Protein 3S6S (pdb70)

Radius of gyration: 22.8 Å; Cα contacts (8 Å, |Δi|>4): 760; chains: 2; bounding box: 51×59×52 Å

CATH classification: 3.40.33.10

Foldseek 3Di:
DAAAEDEDDLPPDDDLLQRLVLCLLQVQQLCVLCVRDPPNGRHAAAARAHEYSVQQVQQVVCVVPPPSQVVVVKDKDKWKDQDDDDPSVVSNVRSVVVVPPVVRVCQSHQRLWAYKYKDWDPPVMIMMMMITRDDDDPPDDRHHFHQDPAQVSRDNADDWGQDSSHTHDPPRD/DAAAEDDDPLPPPDPLLFRVVLCLLQVQLLCVCCPNDPPSGRHAAAARAHEYSVQQNQQVVCVVPPCSLVVVQWDKAKWKDDDDDDPSVGSVVSSVVSVVVVVRVCQSRQRLWAYKYKDWDVPVMIMMMMITHHDDDVPDDRHHDHQDDAQVRHDQDDPWGADSRHTHDPCSVVD

Structure (mmCIF, N/CA/C/O backbone):
data_3S6S
#
_entry.id   3S6S
#
_cell.length_a   59.352
_cell.length_b   79.153
_cell.length_c   94.918
_cell.angle_alpha   90.00
_cell.angle_beta   90.00
_cell.angle_gamma   90.00
#
_symmetry.space_group_name_H-M   'P 21 21 21'
#
loop_
_entity.id
_entity.type
_entity.pdbx_description
1 polymer Ac-ASP-7
2 water water
#
loop_
_atom_site.group_PDB
_atom_site.id
_atom_site.type_symbol
_atom_site.label_atom_id
_atom_site.label_alt_id
_atom_site.label_comp_id
_atom_site.label_asym_id
_atom_site.label_entity_id
_atom_site.label_seq_id
_atom_site.pdbx_PDB_ins_code
_atom_site.Cartn_x
_atom_site.Cartn_y
_atom_site.Cartn_z
_atom_site.occupancy
_atom_site.B_iso_or_equiv
_atom_site.auth_seq_id
_atom_site.auth_comp_id
_atom_site.auth_asym_id
_atom_site.auth_atom_id
_atom_site.pdbx_PDB_model_num
ATOM 1 N N . ASP A 1 2 ? -17.478 3.508 11.407 1.00 44.97 2 ASP A N 1
ATOM 2 C CA . ASP A 1 2 ? -18.182 3.604 10.131 1.00 39.97 2 ASP A CA 1
ATOM 3 C C . ASP A 1 2 ? -19.647 3.270 10.328 1.00 36.48 2 ASP A C 1
ATOM 4 O O . ASP A 1 2 ? -19.967 2.161 10.735 1.00 40.39 2 ASP A O 1
ATOM 9 N N . ILE A 1 3 ? -20.540 4.221 10.067 1.00 34.34 3 ILE A N 1
ATOM 10 C CA . ILE A 1 3 ? -21.965 3.891 10.019 1.00 33.91 3 ILE A CA 1
ATOM 11 C C . ILE A 1 3 ? -22.609 4.475 8.779 1.00 31.62 3 ILE A C 1
ATOM 12 O O . ILE A 1 3 ? -22.118 5.451 8.210 1.00 32.04 3 ILE A O 1
ATOM 17 N N . VAL A 1 4 ? -23.724 3.885 8.372 1.00 29.25 4 VAL A N 1
ATOM 18 C CA . VAL A 1 4 ? -24.462 4.396 7.236 1.00 32.60 4 VAL A CA 1
ATOM 19 C C . VAL A 1 4 ? -24.908 5.850 7.436 1.00 31.98 4 VAL A C 1
ATOM 20 O O . VAL A 1 4 ? -25.367 6.239 8.510 1.00 33.71 4 VAL A O 1
ATOM 22 N N . ILE A 1 5 ? -24.754 6.640 6.383 1.00 32.77 5 ILE A N 1
ATOM 23 C CA . ILE A 1 5 ? -25.216 8.018 6.346 1.00 29.88 5 ILE A CA 1
ATOM 24 C C . ILE A 1 5 ? -26.289 8.147 5.268 1.00 37.58 5 ILE A C 1
ATOM 25 O O . ILE A 1 5 ? -26.029 8.008 4.054 1.00 33.32 5 ILE A O 1
ATOM 27 N N . ASP A 1 6 ? -27.488 8.453 5.732 1.00 36.77 6 ASP A N 1
ATOM 28 C CA . ASP A 1 6 ? -28.684 8.382 4.934 1.00 35.54 6 ASP A CA 1
ATOM 29 C C . ASP A 1 6 ? -29.186 9.772 4.597 1.00 39.09 6 ASP A C 1
ATOM 30 O O . ASP A 1 6 ? -29.229 10.641 5.461 1.00 40.49 6 ASP A O 1
ATOM 35 N N . ASN A 1 7 ? -29.578 9.983 3.345 1.00 41.03 7 ASN A N 1
ATOM 36 C CA . ASN A 1 7 ? -30.182 11.245 2.937 1.00 34.09 7 ASN A CA 1
ATOM 37 C C . ASN A 1 7 ? -31.432 10.971 2.118 1.00 38.73 7 ASN A C 1
ATOM 38 O O . ASN A 1 7 ? -31.497 9.966 1.394 1.00 32.37 7 ASN A O 1
ATOM 43 N N . GLN A 1 8 ? -32.441 11.826 2.289 1.00 41.46 8 GLN A N 1
ATOM 44 C CA . GLN A 1 8 ? -33.637 11.807 1.452 1.00 40.67 8 GLN A CA 1
ATOM 45 C C . GLN A 1 8 ? -34.747 10.825 1.823 1.00 43.30 8 GLN A C 1
ATOM 46 O O . GLN A 1 8 ? -34.967 10.491 2.999 1.00 42.73 8 GLN A O 1
ATOM 52 N N . GLY A 1 9 ? -35.440 10.377 0.769 1.00 44.18 9 GLY A N 1
ATOM 53 C CA . GLY A 1 9 ? -36.614 9.516 0.869 1.00 53.48 9 GLY A CA 1
ATOM 54 C C . GLY A 1 9 ? -37.539 9.576 -0.351 1.00 55.13 9 GLY A C 1
ATOM 55 O O . GLY A 1 9 ? -37.473 10.534 -1.132 1.00 58.22 9 GLY A O 1
ATOM 56 N N . SER A 1 10 ? -38.388 8.561 -0.549 1.00 58.65 10 SER A N 1
ATOM 57 C CA . SER A 1 10 ? -38.456 7.357 0.291 1.00 59.87 10 SER A CA 1
ATOM 58 C C . SER A 1 10 ? -39.461 6.336 -0.255 1.00 58.86 10 SER A C 1
ATOM 59 O O . SER A 1 10 ? -40.560 6.179 0.288 1.00 65.30 10 SER A O 1
ATOM 62 N N . GLY A 1 11 ? -39.067 5.623 -1.306 1.00 50.68 11 GLY A N 1
ATOM 63 C CA . GLY A 1 11 ? -37.721 5.731 -1.836 1.00 38.61 11 GLY A CA 1
ATOM 64 C C . GLY A 1 11 ? -36.932 4.574 -1.267 1.00 35.57 11 GLY A C 1
ATOM 65 O O . GLY A 1 11 ? -36.709 3.575 -1.936 1.00 36.82 11 GLY A O 1
ATOM 66 N N . CYS A 1 12 ? -36.521 4.700 -0.016 1.00 34.99 12 CYS A N 1
ATOM 67 C CA . CYS A 1 12 ? -35.934 3.578 0.685 1.00 34.68 12 CYS A CA 1
ATOM 68 C C . CYS A 1 12 ? -37.011 2.546 1.003 1.00 36.67 12 CYS A C 1
ATOM 69 O O . CYS A 1 12 ? -37.609 2.576 2.072 1.00 40.05 12 CYS A O 1
ATOM 72 N N . MET A 1 13 ? -37.273 1.633 0.078 1.00 36.27 13 MET A N 1
ATOM 73 C CA . MET A 1 13 ? -38.181 0.551 0.403 1.00 36.56 13 MET A CA 1
ATOM 74 C C . MET A 1 13 ? -37.484 -0.780 0.658 1.00 36.74 13 MET A C 1
ATOM 75 O O . MET A 1 13 ? -38.044 -1.670 1.307 1.00 36.54 13 MET A O 1
ATOM 80 N N . VAL A 1 14 ? -36.244 -0.904 0.199 1.00 37.70 14 VAL A N 1
ATOM 81 C CA . VAL A 1 14 ? -35.449 -2.088 0.525 1.00 38.04 14 VAL A CA 1
ATOM 82 C C . VAL A 1 14 ? -35.219 -2.160 2.035 1.00 37.36 14 VAL A C 1
ATOM 83 O O . VAL A 1 14 ? -34.923 -1.140 2.651 1.00 34.82 14 VAL A O 1
ATOM 87 N N . ASP A 1 15 ? -35.345 -3.359 2.616 1.00 40.30 15 ASP A N 1
ATOM 88 C CA . ASP A 1 15 ? -35.194 -3.556 4.070 1.00 37.17 15 ASP A CA 1
ATOM 89 C C . ASP A 1 15 ? -33.804 -3.248 4.594 1.00 41.80 15 ASP A C 1
ATOM 90 O O . ASP A 1 15 ? -32.785 -3.555 3.960 1.00 39.65 15 ASP A O 1
ATOM 95 N N . ARG A 1 16 ? -33.792 -2.678 5.794 1.00 41.38 16 ARG A N 1
ATOM 96 C CA . ARG A 1 16 ? -32.583 -2.257 6.481 1.00 38.35 16 ARG A CA 1
ATOM 97 C C . ARG A 1 16 ? -31.358 -3.177 6.325 1.00 35.69 16 ARG A C 1
ATOM 98 O O . ARG A 1 16 ? -30.316 -2.738 5.861 1.00 35.20 16 ARG A O 1
ATOM 106 N N . PRO A 1 17 ? -31.464 -4.451 6.727 1.00 39.07 17 PRO A N 1
ATOM 107 C CA . PRO A 1 17 ? -30.234 -5.251 6.644 1.00 36.73 17 PRO A CA 1
ATOM 108 C C . PRO A 1 17 ? -29.692 -5.406 5.212 1.00 35.29 17 PRO A C 1
ATOM 109 O O . PRO A 1 17 ?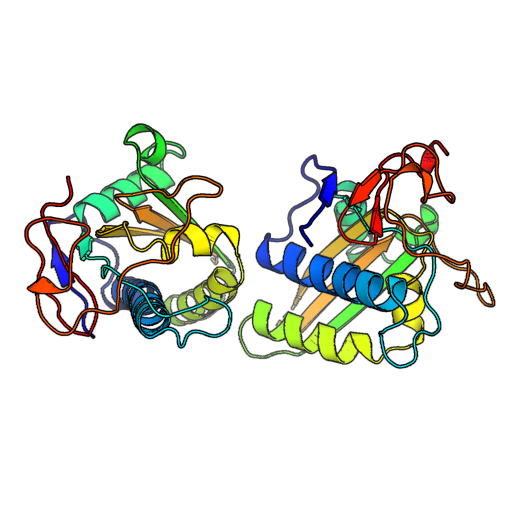 -28.477 -5.514 5.040 1.00 36.33 17 PRO A O 1
ATOM 113 N N . PHE A 1 18 ? -30.564 -5.413 4.209 1.00 32.62 18 PHE A N 1
ATOM 114 C CA . PHE A 1 18 ? -30.101 -5.450 2.816 1.00 38.46 18 PHE A CA 1
ATOM 115 C C . PHE A 1 18 ? -29.378 -4.160 2.437 1.00 32.25 18 PHE A C 1
ATOM 116 O O . PHE A 1 18 ? -28.273 -4.198 1.904 1.00 27.92 18 PHE A O 1
ATOM 124 N N . ARG A 1 19 ? -30.019 -3.033 2.742 1.00 29.96 19 ARG A N 1
ATOM 125 C CA . ARG A 1 19 ? -29.436 -1.716 2.574 1.00 27.75 19 ARG A CA 1
ATOM 126 C C . ARG A 1 19 ? -28.109 -1.593 3.303 1.00 30.77 19 ARG A C 1
ATOM 127 O O . ARG A 1 19 ? -27.146 -1.010 2.789 1.00 31.16 19 ARG A O 1
ATOM 135 N N . GLU A 1 20 ? -28.050 -2.151 4.501 1.00 30.89 20 GLU A N 1
ATOM 136 C CA . GLU A 1 20 ? -26.871 -2.003 5.330 1.00 29.37 20 GLU A CA 1
ATOM 137 C C . GLU A 1 20 ? -25.731 -2.865 4.839 1.00 26.02 20 GLU A C 1
ATOM 138 O O . GLU A 1 20 ? -24.575 -2.439 4.829 1.00 27.05 20 GLU A O 1
ATOM 144 N N . ALA A 1 21 ? -26.067 -4.071 4.411 1.00 27.65 21 ALA A N 1
ATOM 145 C CA . ALA A 1 21 ? -25.074 -4.992 3.883 1.00 31.75 21 ALA A CA 1
ATOM 146 C C . ALA A 1 21 ? -24.391 -4.381 2.651 1.00 25.71 21 ALA A C 1
ATOM 147 O O . ALA A 1 21 ? -23.168 -4.448 2.502 1.00 26.11 21 ALA A O 1
ATOM 149 N N . ILE A 1 22 ? -25.187 -3.768 1.790 1.00 22.78 22 ILE A N 1
ATOM 150 C CA . ILE A 1 22 ? -24.670 -3.164 0.556 1.00 29.35 22 ILE A CA 1
ATOM 151 C C . ILE A 1 22 ? -23.869 -1.884 0.829 1.00 26.32 22 ILE A C 1
ATOM 152 O O . ILE A 1 22 ? -22.786 -1.653 0.262 1.00 23.33 22 ILE A O 1
ATOM 157 N N . ASP A 1 23 ? -24.405 -1.073 1.735 1.00 29.47 23 ASP A N 1
ATOM 158 C CA . ASP A 1 23 ? -23.749 0.149 2.156 1.00 26.01 23 ASP A CA 1
ATOM 159 C C . ASP A 1 23 ? -22.434 -0.139 2.867 1.00 23.86 23 ASP A C 1
ATOM 160 O O . ASP A 1 23 ? -21.441 0.558 2.651 1.00 23.51 23 ASP A O 1
ATOM 165 N N . THR A 1 24 ? -22.418 -1.177 3.696 1.00 23.39 24 THR A N 1
ATOM 166 C CA . THR A 1 24 ? -21.195 -1.527 4.415 1.00 26.04 24 THR A CA 1
ATOM 167 C C . THR A 1 24 ? -20.139 -2.094 3.469 1.00 26.39 24 THR A C 1
ATOM 168 O O . THR A 1 24 ? -18.952 -1.767 3.572 1.00 25.11 24 THR A O 1
ATOM 172 N N . PHE A 1 25 ? -20.581 -2.919 2.526 1.00 24.61 25 PHE A N 1
ATOM 173 C CA . PHE A 1 25 ? -19.690 -3.422 1.498 1.00 23.75 25 PHE A CA 1
ATOM 174 C C . PHE A 1 25 ? -19.046 -2.274 0.728 1.00 27.11 25 PHE A C 1
ATOM 175 O O . PHE A 1 25 ? -17.838 -2.250 0.519 1.00 29.32 25 PHE A O 1
ATOM 183 N N . HIS A 1 26 ? -19.857 -1.320 0.291 1.00 29.34 26 HIS A N 1
ATOM 184 C CA . HIS A 1 26 ? -19.319 -0.162 -0.421 1.00 25.27 26 HIS A CA 1
ATOM 185 C C . HIS A 1 26 ? -18.374 0.665 0.430 1.00 25.05 26 HIS A C 1
ATOM 186 O O . HIS A 1 26 ? -17.219 0.870 0.060 1.00 24.17 26 HIS A O 1
ATOM 193 N N . ASN A 1 27 ? -18.858 1.160 1.568 1.00 23.63 27 ASN A N 1
ATOM 194 C CA . ASN A 1 27 ? -18.055 2.132 2.310 1.00 24.71 27 ASN A CA 1
ATOM 195 C C . ASN A 1 27 ? -16.908 1.514 3.089 1.00 26.43 27 ASN A C 1
ATOM 196 O O . ASN A 1 27 ? -15.844 2.137 3.256 1.00 25.44 27 ASN A O 1
ATOM 201 N N . GLY A 1 28 ? -17.110 0.274 3.527 1.00 26.20 28 GLY A N 1
ATOM 202 C CA . GLY A 1 28 ? -16.022 -0.508 4.087 1.00 26.02 28 GLY A CA 1
ATOM 203 C C . GLY A 1 28 ? -14.843 -0.618 3.133 1.00 31.21 28 GLY A C 1
ATOM 204 O O . GLY A 1 28 ? -13.691 -0.416 3.524 1.00 35.18 28 GLY A O 1
ATOM 205 N N . LEU A 1 29 ? -15.120 -0.928 1.867 1.00 29.14 29 LEU A N 1
ATOM 206 C CA . LEU A 1 29 ? -14.039 -1.083 0.914 1.00 28.55 29 LEU A CA 1
ATOM 207 C C . LEU A 1 29 ? -13.388 0.271 0.725 1.00 31.74 29 LEU A C 1
ATOM 208 O O . LEU A 1 29 ? -12.171 0.407 0.767 1.00 33.87 29 LEU A O 1
ATOM 213 N N . ARG A 1 30 ? -14.222 1.281 0.531 1.00 28.58 30 ARG A N 1
ATOM 214 C CA . ARG A 1 30 ? -13.725 2.615 0.261 1.00 31.30 30 ARG A CA 1
ATOM 215 C C . ARG A 1 30 ? -12.822 3.121 1.350 1.00 31.79 30 ARG A C 1
ATOM 216 O O . ARG A 1 30 ? -11.816 3.773 1.070 1.00 30.18 30 ARG A O 1
ATOM 224 N N . GLN A 1 31 ? -13.216 2.856 2.592 1.00 30.94 31 GLN A N 1
ATOM 225 C CA . GLN A 1 31 ? -12.431 3.261 3.744 1.00 35.10 31 GLN A CA 1
ATOM 226 C C . GLN A 1 31 ? -11.046 2.602 3.707 1.00 36.24 31 GLN A C 1
ATOM 227 O O . GLN A 1 31 ? -10.035 3.261 3.919 1.00 38.39 31 GLN A O 1
ATOM 233 N N . ARG A 1 32 ? -11.007 1.306 3.409 1.00 36.48 32 ARG A N 1
ATOM 234 C CA . ARG A 1 32 ? -9.738 0.587 3.325 1.00 38.96 32 ARG A CA 1
ATOM 235 C C . ARG A 1 32 ? -8.881 1.083 2.168 1.00 36.77 32 ARG A C 1
ATOM 236 O O . ARG A 1 32 ? -7.658 1.181 2.282 1.00 38.48 32 ARG A O 1
ATOM 244 N N . ILE A 1 33 ? -9.516 1.416 1.055 1.00 37.72 33 ILE A N 1
ATOM 245 C CA . ILE A 1 33 ? -8.763 1.959 -0.069 1.00 34.72 33 ILE A CA 1
ATOM 246 C C . ILE A 1 33 ? -8.165 3.314 0.281 1.00 38.72 33 ILE A C 1
ATOM 247 O O . ILE A 1 33 ? -7.003 3.583 -0.032 1.00 41.71 33 ILE A O 1
ATOM 252 N N . ALA A 1 34 ? -8.953 4.157 0.946 1.00 39.31 34 ALA A N 1
ATOM 253 C CA . ALA A 1 34 ? -8.489 5.484 1.344 1.00 41.51 34 ALA A CA 1
ATOM 254 C C . ALA A 1 34 ? -7.205 5.379 2.158 1.00 39.13 34 ALA A C 1
ATOM 255 O O . ALA A 1 34 ? -6.285 6.175 1.997 1.00 39.72 34 ALA A O 1
ATOM 257 N N . LYS A 1 35 ? -7.154 4.390 3.035 1.00 40.79 35 LYS A N 1
ATOM 258 C CA . LYS A 1 35 ? -5.995 4.198 3.893 1.00 44.91 35 LYS A CA 1
ATOM 259 C C . LYS A 1 35 ? -4.937 3.386 3.158 1.00 49.88 35 LYS A C 1
ATOM 260 O O . LYS A 1 35 ? -3.982 2.896 3.763 1.00 50.32 35 LYS A O 1
ATOM 266 N N . GLY A 1 36 ? -5.130 3.239 1.849 1.00 46.89 36 GLY A N 1
ATOM 267 C CA . GLY A 1 36 ? -4.195 2.528 0.998 1.00 46.34 36 GLY A CA 1
ATOM 268 C C . GLY A 1 36 ? -3.926 1.095 1.419 1.00 47.65 36 GLY A C 1
ATOM 269 O O . GLY A 1 36 ? -2.883 0.532 1.069 1.00 47.50 36 GLY A O 1
ATOM 270 N N . GLU A 1 37 ? -4.858 0.493 2.153 1.00 44.40 37 GLU A N 1
ATOM 271 C CA . GLU A 1 37 ? -4.646 -0.863 2.651 1.00 44.48 37 GLU A CA 1
ATOM 272 C C . GLU A 1 37 ? -5.699 -1.884 2.219 1.00 47.63 37 GLU A C 1
ATOM 273 O O . GLU A 1 37 ? -6.021 -2.814 2.963 1.00 44.13 37 GLU A O 1
ATOM 279 N N . ALA A 1 38 ? -6.222 -1.718 1.008 1.00 46.67 38 ALA A N 1
ATOM 280 C CA . ALA A 1 38 ? -7.073 -2.734 0.415 1.00 42.59 38 ALA A CA 1
ATOM 281 C C . ALA A 1 38 ? -6.244 -3.460 -0.636 1.00 46.09 38 ALA A C 1
ATOM 282 O O . ALA A 1 38 ? -5.759 -2.856 -1.599 1.00 43.32 38 ALA A O 1
ATOM 284 N N . GLU A 1 39 ? -6.063 -4.756 -0.435 1.00 47.82 39 GLU A N 1
ATOM 285 C CA . GLU A 1 39 ? -5.178 -5.524 -1.294 1.00 45.37 39 GLU A CA 1
ATOM 286 C C . GLU A 1 39 ? -5.537 -5.329 -2.760 1.00 51.02 39 GLU A C 1
ATOM 287 O O . GLU A 1 39 ? -6.609 -5.746 -3.216 1.00 45.66 39 GLU A O 1
ATOM 289 N N . GLY A 1 40 ? -4.645 -4.673 -3.493 1.00 46.54 40 GLY A N 1
ATOM 290 C CA . GLY A 1 40 ? -4.776 -4.608 -4.930 1.00 39.80 40 GLY A CA 1
ATOM 291 C C . GLY A 1 40 ? -5.326 -3.299 -5.451 1.00 46.36 40 GLY A C 1
ATOM 292 O O . GLY A 1 40 ? -5.417 -3.100 -6.671 1.00 41.80 40 GLY A O 1
ATOM 293 N N . TYR A 1 41 ? -5.694 -2.399 -4.546 1.00 42.56 41 TYR A N 1
ATOM 294 C CA . TYR A 1 41 ? -6.328 -1.156 -4.981 1.00 39.99 41 TYR A CA 1
ATOM 295 C C . TYR A 1 41 ? -5.406 0.065 -5.043 1.00 42.70 41 TYR A C 1
ATOM 296 O O . TYR A 1 41 ? -5.837 1.164 -5.403 1.00 44.75 41 TYR A O 1
ATOM 305 N N . GLY A 1 42 ? -4.133 -0.126 -4.729 1.00 40.51 42 GLY A N 1
ATOM 306 C CA . GLY A 1 42 ? -3.182 0.965 -4.841 1.00 41.89 42 GLY A CA 1
ATOM 307 C C . GLY A 1 42 ? -3.059 1.809 -3.589 1.00 42.42 42 GLY A C 1
ATOM 308 O O . GLY A 1 42 ? -3.603 1.469 -2.547 1.00 43.26 42 GLY A O 1
ATOM 309 N N . PRO A 1 43 ? -2.362 2.942 -3.705 1.00 49.34 43 PRO A N 1
ATOM 310 C CA . PRO A 1 43 ? -1.950 3.823 -2.610 1.00 47.41 43 PRO A CA 1
ATOM 311 C C . PRO A 1 43 ? -3.100 4.630 -1.984 1.00 48.68 43 PRO A C 1
ATOM 312 O O . PRO A 1 43 ? -4.149 4.832 -2.606 1.00 47.17 43 PRO A O 1
ATOM 316 N N . ALA A 1 44 ? -2.877 5.082 -0.752 1.00 43.51 44 ALA A N 1
ATOM 317 C CA . ALA A 1 44 ? -3.831 5.901 -0.014 1.00 43.44 44 ALA A CA 1
ATOM 318 C C . ALA A 1 44 ? -4.280 7.074 -0.858 1.00 44.16 44 ALA A C 1
ATOM 319 O O . ALA A 1 44 ? -3.560 7.519 -1.756 1.00 44.71 44 ALA A O 1
ATOM 321 N N . ARG A 1 45 ? -5.474 7.578 -0.579 1.00 38.38 45 ARG A N 1
ATOM 322 C CA . ARG A 1 45 ? -5.971 8.723 -1.329 1.00 39.56 45 ARG A CA 1
ATOM 323 C C . ARG A 1 45 ? -7.136 9.397 -0.628 1.00 38.01 45 ARG A C 1
ATOM 324 O O . ARG A 1 45 ? -7.716 8.855 0.318 1.00 31.70 45 ARG A O 1
ATOM 332 N N . GLU A 1 46 ? -7.473 10.586 -1.117 1.00 38.60 46 GLU A N 1
ATOM 333 C CA . GLU A 1 46 ? -8.701 11.241 -0.721 1.00 34.79 46 GLU A CA 1
ATOM 334 C C . GLU A 1 46 ? -9.833 10.356 -1.200 1.00 38.76 46 GLU A C 1
ATOM 335 O O . GLU A 1 46 ? -9.828 9.884 -2.341 1.00 39.44 46 GLU A O 1
ATOM 341 N N . MET A 1 47 ? -10.787 10.100 -0.319 1.00 35.43 47 MET A N 1
ATOM 342 C CA . MET A 1 47 ? -11.929 9.279 -0.672 1.00 33.72 47 MET A CA 1
ATOM 343 C C . MET A 1 47 ? -13.192 9.880 -0.060 1.00 36.17 47 MET A C 1
ATOM 344 O O . MET A 1 47 ? -13.170 10.376 1.068 1.00 37.25 47 MET A O 1
ATOM 349 N N . TYR A 1 48 ? -14.283 9.868 -0.818 1.00 33.61 48 TYR A N 1
ATOM 350 C CA . TYR A 1 48 ? -15.571 10.286 -0.282 1.00 32.44 48 TYR A CA 1
ATOM 351 C C . TYR A 1 48 ? -16.351 9.059 0.085 1.00 30.25 48 TYR A C 1
ATOM 352 O O . TYR A 1 48 ? -16.338 8.092 -0.657 1.00 31.62 48 TYR A O 1
ATOM 361 N N . GLY A 1 49 ? -16.994 9.073 1.246 1.00 29.58 49 GLY A N 1
ATOM 362 C CA . GLY A 1 49 ? -17.922 8.010 1.581 1.00 26.67 49 GLY A CA 1
ATOM 363 C C . GLY A 1 49 ? -19.128 8.188 0.670 1.00 28.74 49 GLY A C 1
ATOM 364 O O . GLY A 1 49 ? -19.391 9.291 0.199 1.00 28.96 49 GLY A O 1
ATOM 365 N N . LEU A 1 50 ? -19.861 7.123 0.391 1.00 24.37 50 LEU A N 1
ATOM 366 C CA . LEU A 1 50 ? -21.073 7.300 -0.373 1.00 22.81 50 LEU A CA 1
ATOM 367 C C . LEU A 1 50 ? -22.238 7.522 0.581 1.00 24.92 50 LEU A C 1
ATOM 368 O O . LEU A 1 50 ? -22.516 6.707 1.465 1.00 22.86 50 LEU A O 1
ATOM 373 N N . VAL A 1 51 ? -22.927 8.636 0.402 1.00 27.43 51 VAL A N 1
ATOM 374 C CA . VAL A 1 51 ? -24.169 8.837 1.106 1.00 27.70 51 VAL A CA 1
ATOM 375 C C . VAL A 1 51 ? -25.241 7.937 0.504 1.00 26.30 51 VAL A C 1
ATOM 376 O O . VAL A 1 51 ? -25.453 7.956 -0.700 1.00 25.37 51 VAL A O 1
ATOM 380 N N . TYR A 1 52 ? -25.897 7.138 1.345 1.00 30.05 52 TYR A N 1
ATOM 381 C CA . TYR A 1 52 ? -27.042 6.352 0.908 1.00 27.23 52 TYR A CA 1
ATOM 382 C C . TYR A 1 52 ? -28.258 7.247 0.691 1.00 29.87 52 TYR A C 1
ATOM 383 O O . TYR A 1 52 ? -28.710 7.935 1.605 1.00 32.87 52 TYR A O 1
ATOM 392 N N . ASP A 1 53 ? -28.781 7.222 -0.528 1.00 27.16 53 ASP A N 1
ATOM 393 C CA . ASP A 1 53 ? -29.765 8.201 -0.969 1.00 28.33 53 ASP A CA 1
ATOM 394 C C . ASP A 1 53 ? -31.006 7.492 -1.500 1.00 28.85 53 ASP A C 1
ATOM 395 O O . ASP A 1 53 ? -30.960 6.863 -2.566 1.00 27.16 53 ASP A O 1
ATOM 400 N N . CYS A 1 54 ? -32.109 7.620 -0.758 1.00 28.14 54 CYS A N 1
ATOM 401 C CA . CYS A 1 54 ? -33.370 6.956 -1.081 1.00 28.55 54 CYS A CA 1
ATOM 402 C C . CYS A 1 54 ? -33.898 7.352 -2.444 1.00 28.71 54 CYS A C 1
ATOM 403 O O . CYS A 1 54 ? -34.544 6.546 -3.112 1.00 28.04 54 CYS A O 1
ATOM 406 N N . GLY A 1 55 ? -33.640 8.594 -2.839 1.00 27.89 55 GLY A N 1
ATOM 407 C CA . GLY A 1 55 ? -33.974 9.062 -4.171 1.00 26.46 55 GLY A CA 1
ATOM 408 C C . GLY A 1 55 ? -33.269 8.239 -5.229 1.00 27.82 55 GLY A C 1
ATOM 409 O O . GLY A 1 55 ? -33.894 7.792 -6.192 1.00 30.21 55 GLY A O 1
ATOM 410 N N . LEU A 1 56 ? -31.971 8.015 -5.047 1.00 24.72 56 LEU A N 1
ATOM 411 C CA . LEU A 1 56 ? -31.233 7.168 -5.974 1.00 28.45 56 LEU A CA 1
ATOM 412 C C . LEU A 1 56 ? -31.616 5.690 -5.847 1.00 27.67 56 LEU A C 1
ATOM 413 O O . LEU A 1 56 ? -31.494 4.943 -6.811 1.00 25.27 56 LEU A O 1
ATOM 418 N N . GLU A 1 57 ? -32.079 5.262 -4.673 1.00 25.64 57 GLU A N 1
ATOM 419 C CA . GLU A 1 57 ? -32.597 3.905 -4.586 1.00 27.06 57 GLU A CA 1
ATOM 420 C C . GLU A 1 57 ? -33.852 3.760 -5.456 1.00 26.64 57 GLU A C 1
ATOM 421 O O . GLU A 1 57 ? -34.028 2.761 -6.142 1.00 31.88 57 GLU A O 1
ATOM 427 N N . GLU A 1 58 ? -34.703 4.775 -5.441 1.00 23.42 58 GLU A N 1
ATOM 428 C CA . GLU A 1 58 ? -35.859 4.812 -6.302 1.00 26.66 58 GLU A CA 1
ATOM 429 C C . GLU A 1 58 ? -35.463 4.856 -7.798 1.00 31.58 58 GLU A C 1
ATOM 430 O O . GLU A 1 58 ? -36.143 4.271 -8.650 1.00 27.34 58 GLU A O 1
ATOM 436 N N . GLU A 1 59 ? -34.366 5.535 -8.122 1.00 27.37 59 GLU A N 1
ATOM 437 C CA . GLU A 1 59 ? -33.901 5.499 -9.504 1.00 28.23 59 GLU A CA 1
ATOM 438 C C . GLU A 1 59 ? -33.418 4.087 -9.840 1.00 25.33 59 GLU A C 1
ATOM 439 O O . GLU A 1 59 ? -33.669 3.575 -10.924 1.00 23.80 59 GLU A O 1
ATOM 445 N N . ALA A 1 60 ? -32.758 3.438 -8.892 1.00 25.76 60 ALA A N 1
ATOM 446 C CA . ALA A 1 60 ? -32.331 2.067 -9.126 1.00 27.32 60 ALA A CA 1
ATOM 447 C C . ALA A 1 60 ? -33.542 1.163 -9.393 1.00 28.85 60 ALA A C 1
ATOM 448 O O . ALA A 1 60 ? -33.489 0.290 -10.268 1.00 25.38 60 ALA A O 1
ATOM 450 N N . ARG A 1 61 ? -34.632 1.389 -8.656 1.00 26.38 61 ARG A N 1
ATOM 451 C CA . ARG A 1 61 ? -35.862 0.636 -8.866 1.00 24.43 61 ARG A CA 1
ATOM 452 C C . ARG A 1 61 ? -36.417 0.884 -10.269 1.00 29.06 61 ARG A C 1
ATOM 453 O O . ARG A 1 61 ? -36.925 -0.036 -10.907 1.00 30.73 61 ARG A O 1
ATOM 461 N N . LYS A 1 62 ? -36.321 2.124 -10.749 1.00 26.50 62 LYS A N 1
ATOM 462 C CA . LYS A 1 62 ? -36.796 2.456 -12.085 1.00 27.37 62 LYS A CA 1
ATOM 463 C C . LYS A 1 62 ? -35.917 1.758 -13.121 1.00 30.74 62 LYS A C 1
ATOM 464 O O . LYS A 1 62 ? -36.407 1.272 -14.157 1.00 26.52 62 LYS A O 1
ATOM 470 N N . GLU A 1 63 ? -34.617 1.722 -12.824 1.00 24.99 63 GLU A N 1
ATOM 471 C CA . GLU A 1 63 ? -33.632 1.088 -13.694 1.00 30.08 63 GLU A CA 1
ATOM 472 C C . GLU A 1 63 ? -33.896 -0.413 -13.853 1.00 30.19 63 GLU A C 1
ATOM 473 O O . GLU A 1 63 ? -33.646 -0.984 -14.914 1.00 28.12 63 GLU A O 1
ATOM 479 N N . ILE A 1 64 ? -34.388 -1.054 -12.795 1.00 29.94 64 ILE A N 1
ATOM 480 C CA . ILE A 1 64 ? -34.704 -2.470 -12.891 1.00 34.03 64 ILE A CA 1
ATOM 481 C C . ILE A 1 64 ? -35.891 -2.676 -13.826 1.00 36.19 64 ILE A C 1
ATOM 482 O O . ILE A 1 64 ? -35.881 -3.558 -14.683 1.00 39.42 64 ILE A O 1
ATOM 487 N N . LYS A 1 65 ? -36.908 -1.848 -13.656 1.00 30.99 65 LYS A N 1
ATOM 488 C CA . LYS A 1 65 ? -38.117 -1.949 -14.448 1.00 35.55 65 LYS A CA 1
ATOM 489 C C . LYS A 1 65 ? -37.870 -1.497 -15.889 1.00 32.77 65 LYS A C 1
ATOM 490 O O . LYS A 1 65 ? -38.480 -1.994 -16.814 1.00 33.79 65 LYS A O 1
ATOM 496 N N . LEU A 1 66 ? -36.958 -0.556 -16.075 1.00 33.69 66 LEU A N 1
ATOM 497 C CA . LEU A 1 66 ? -36.733 0.005 -17.401 1.00 34.26 66 LEU A CA 1
ATOM 498 C C . LEU A 1 66 ? -35.251 0.239 -17.668 1.00 31.78 66 LEU A C 1
ATOM 499 O O . LEU A 1 66 ? -34.756 1.361 -17.552 1.00 32.17 66 LEU A O 1
ATOM 504 N N . PRO A 1 67 ? -34.537 -0.831 -18.026 1.00 29.19 67 PRO A N 1
ATOM 505 C CA . PRO A 1 67 ? -33.099 -0.761 -18.283 1.00 28.17 67 PRO A CA 1
ATOM 506 C C . PRO A 1 67 ? -32.735 0.407 -19.186 1.00 30.74 67 PRO A C 1
ATOM 507 O O . PRO A 1 67 ? -33.306 0.570 -20.272 1.00 36.05 67 PRO A O 1
ATOM 511 N N . GLY A 1 68 ? -31.787 1.216 -18.736 1.00 28.24 68 GLY A N 1
ATOM 512 C CA . GLY A 1 68 ? -31.385 2.395 -19.471 1.00 29.12 68 GLY A CA 1
ATOM 513 C C . GLY A 1 68 ? -31.825 3.671 -18.778 1.00 33.02 68 GLY A C 1
ATOM 514 O O . GLY A 1 68 ? -31.288 4.750 -19.061 1.00 33.66 68 GLY A O 1
ATOM 515 N N . TYR A 1 69 ? -32.796 3.544 -17.870 1.00 30.80 69 TYR A N 1
ATOM 516 C CA . TYR A 1 69 ? -33.334 4.694 -17.133 1.00 33.28 69 TYR A CA 1
ATOM 517 C C . TYR A 1 69 ? -32.239 5.539 -16.491 1.00 29.35 69 TYR A C 1
ATOM 518 O O . TYR A 1 69 ? -32.225 6.759 -16.638 1.00 32.21 69 TYR A O 1
ATOM 527 N N . ALA A 1 70 ? -31.311 4.895 -15.794 1.00 26.99 70 ALA A N 1
ATOM 528 C CA . ALA A 1 70 ? -30.304 5.635 -15.023 1.00 32.30 70 ALA A CA 1
ATOM 529 C C . ALA A 1 70 ? -29.300 6.379 -15.911 1.00 29.82 70 ALA A C 1
ATOM 530 O O . ALA A 1 70 ? -28.941 7.526 -15.650 1.00 27.34 70 ALA A O 1
ATOM 532 N N . ASP A 1 71 ? -28.850 5.713 -16.962 1.00 31.97 71 ASP A N 1
ATOM 533 C CA . ASP A 1 71 ? -27.971 6.354 -17.924 1.00 38.08 71 ASP A CA 1
ATOM 534 C C . ASP A 1 71 ? -28.574 7.654 -18.472 1.00 33.84 71 ASP A C 1
ATOM 535 O O . ASP A 1 71 ? -27.865 8.625 -18.678 1.00 35.88 71 ASP A O 1
ATOM 540 N N . LEU A 1 72 ? -29.886 7.672 -18.683 1.00 34.83 72 LEU A N 1
ATOM 541 C CA . LEU A 1 72 ? -30.566 8.887 -19.132 1.00 37.83 72 LEU A CA 1
ATOM 542 C C . LEU A 1 72 ? -30.432 10.039 -18.153 1.00 39.09 72 LEU A C 1
ATOM 543 O O . LEU A 1 72 ? -30.466 11.206 -18.547 1.00 38.55 72 LEU A O 1
ATOM 548 N N . HIS A 1 73 ? -30.322 9.706 -16.872 1.00 37.13 73 HIS A N 1
ATOM 549 C CA . HIS A 1 73 ? -30.137 10.720 -15.849 1.00 36.19 73 HIS A CA 1
ATOM 550 C C . HIS A 1 73 ? -28.656 10.883 -15.503 1.00 36.89 73 HIS A C 1
ATOM 551 O O . HIS A 1 73 ? -28.306 11.518 -14.509 1.00 34.53 73 HIS A O 1
ATOM 558 N N . HIS A 1 74 ? -27.793 10.304 -16.339 1.00 35.72 74 HIS A N 1
ATOM 559 C CA . HIS A 1 74 ? -26.349 10.509 -16.237 1.00 36.07 74 HIS A CA 1
ATOM 560 C C . HIS A 1 74 ? -25.765 9.975 -14.946 1.00 35.60 74 HIS A C 1
ATOM 561 O O . HIS A 1 74 ? -24.891 10.604 -14.335 1.00 34.35 74 HIS A O 1
ATOM 568 N N . ARG A 1 75 ? -26.245 8.799 -14.558 1.00 27.94 75 ARG A N 1
ATOM 569 C CA . ARG A 1 75 ? -25.799 8.129 -13.348 1.00 30.63 75 ARG A CA 1
ATOM 570 C C . ARG A 1 75 ? -24.819 7.013 -13.658 1.00 28.05 75 ARG A C 1
ATOM 571 O O . ARG A 1 75 ? -24.745 6.535 -14.783 1.00 26.36 75 ARG A O 1
ATOM 579 N N . GLY A 1 76 ? -24.088 6.581 -12.636 1.00 25.65 76 GLY A N 1
ATOM 580 C CA . GLY A 1 76 ? -23.349 5.340 -12.715 1.00 25.52 76 GLY A CA 1
ATOM 581 C C . GLY A 1 76 ? -24.300 4.230 -12.290 1.00 27.20 76 GLY A C 1
ATOM 582 O O . GLY A 1 76 ? -25.259 4.478 -11.549 1.00 21.90 76 GLY A O 1
ATOM 583 N N . VAL A 1 77 ? -24.043 3.014 -12.768 1.00 23.75 77 VAL A N 1
ATOM 584 C CA . VAL A 1 77 ? -24.888 1.876 -12.459 1.00 25.23 77 VAL A CA 1
ATOM 585 C C . VAL A 1 77 ? -24.022 0.650 -12.210 1.00 27.23 77 VAL A C 1
ATOM 586 O O . VAL A 1 77 ? -23.048 0.417 -12.929 1.00 26.30 77 VAL A O 1
ATOM 590 N N . THR A 1 78 ? -24.368 -0.117 -11.178 1.00 25.85 78 THR A N 1
ATOM 591 C CA . THR A 1 78 ? -23.865 -1.477 -11.029 1.00 24.33 78 THR A CA 1
ATOM 592 C C . THR A 1 78 ? -25.017 -2.478 -10.904 1.00 26.13 78 THR A C 1
ATOM 593 O O . THR A 1 78 ? -26.106 -2.146 -10.449 1.00 22.97 78 THR A O 1
ATOM 597 N N . ARG A 1 79 ? -24.769 -3.710 -11.320 1.00 26.63 79 ARG A N 1
ATOM 598 C CA . ARG A 1 79 ? -25.771 -4.751 -11.207 1.00 30.52 79 ARG A CA 1
ATOM 599 C C . ARG A 1 79 ? -25.135 -5.978 -10.609 1.00 27.07 79 ARG A C 1
ATOM 600 O O . ARG A 1 79 ? -23.986 -6.286 -10.883 1.00 25.12 79 ARG A O 1
ATOM 608 N N . PHE A 1 80 ? -25.882 -6.676 -9.771 1.00 31.90 80 PHE A N 1
ATOM 609 C CA . PHE A 1 80 ? -25.399 -7.948 -9.260 1.00 34.37 80 PHE A CA 1
ATOM 610 C C . PHE A 1 80 ? -26.570 -8.862 -8.932 1.00 33.54 80 PHE A C 1
ATOM 611 O O . PHE A 1 80 ? -27.614 -8.409 -8.452 1.00 32.46 80 PHE A O 1
ATOM 619 N N . SER A 1 81 ? -26.402 -10.140 -9.258 1.00 37.11 81 SER A N 1
ATOM 620 C CA . SER A 1 81 ? -27.472 -11.128 -9.131 1.00 39.63 81 SER A CA 1
ATOM 621 C C . SER A 1 81 ? -26.949 -12.541 -8.935 1.00 44.61 81 SER A C 1
ATOM 622 O O . SER A 1 81 ? -25.753 -12.809 -9.080 1.00 43.97 81 SER A O 1
ATOM 625 N N . GLY A 1 82 ? -27.859 -13.452 -8.609 1.00 45.51 82 GLY A N 1
ATOM 626 C CA . GLY A 1 82 ? -27.490 -14.840 -8.419 1.00 42.66 82 GLY A CA 1
ATOM 627 C C . GLY A 1 82 ? -28.642 -15.696 -7.954 1.00 46.66 82 GLY A C 1
ATOM 628 O O . GLY A 1 82 ? -29.558 -15.219 -7.277 1.00 48.81 82 GLY A O 1
ATOM 629 N N . ASP A 1 83 ? -28.602 -16.969 -8.328 1.00 48.95 83 ASP A N 1
ATOM 630 C CA . ASP A 1 83 ? -29.568 -17.929 -7.825 1.00 50.37 83 ASP A CA 1
ATOM 631 C C . ASP A 1 83 ? -29.195 -18.267 -6.395 1.00 46.24 83 ASP A C 1
ATOM 632 O O . ASP A 1 83 ? -28.021 -18.239 -6.026 1.00 46.03 83 ASP A O 1
ATOM 637 N N . TYR A 1 84 ? -30.192 -18.563 -5.578 1.00 47.01 84 TYR A N 1
ATOM 638 C CA . TYR A 1 84 ? -29.912 -19.004 -4.219 1.00 51.80 84 TYR A CA 1
ATOM 639 C C . TYR A 1 84 ? -31.046 -19.871 -3.685 1.00 49.62 84 TYR A C 1
ATOM 640 O O . TYR A 1 84 ? -32.088 -20.015 -4.331 1.00 48.63 84 TYR A O 1
ATOM 649 N N . GLU A 1 85 ? -30.837 -20.435 -2.499 1.00 53.12 85 GLU A N 1
ATOM 650 C CA . GLU A 1 85 ? -31.807 -21.345 -1.902 1.00 52.13 85 GLU A CA 1
ATOM 651 C C . GLU A 1 85 ? -32.171 -20.952 -0.469 1.00 54.19 85 GLU A C 1
ATOM 652 O O . GLU A 1 85 ? -33.347 -20.958 -0.092 1.00 58.55 85 GLU A O 1
ATOM 654 N N . GLY A 1 86 ? -31.170 -20.601 0.331 1.00 49.20 86 GLY A N 1
ATOM 655 C CA . GLY A 1 86 ? -31.424 -20.255 1.721 1.00 45.75 86 GLY A CA 1
ATOM 656 C C . GLY A 1 86 ? -32.106 -18.912 1.923 1.00 43.02 86 GLY A C 1
ATOM 657 O O . GLY A 1 86 ? -33.034 -18.541 1.194 1.00 39.09 86 GLY A O 1
ATOM 658 N N . SER A 1 87 ? -31.633 -18.184 2.927 1.00 39.75 87 SER A N 1
ATOM 659 C CA . SER A 1 87 ? -32.165 -16.873 3.256 1.00 41.55 87 SER A CA 1
ATOM 660 C C . SER A 1 87 ? -31.623 -15.798 2.318 1.00 43.28 87 SER A C 1
ATOM 661 O O . SER A 1 87 ? -30.445 -15.792 1.949 1.00 43.70 87 SER A O 1
ATOM 664 N N . ALA A 1 88 ? -32.493 -14.876 1.942 1.00 43.87 88 ALA A N 1
ATOM 665 C CA . ALA A 1 88 ? -32.105 -13.821 1.030 1.00 45.61 88 ALA A CA 1
ATOM 666 C C . ALA A 1 88 ? -30.854 -13.108 1.536 1.00 45.25 88 ALA A C 1
ATOM 667 O O . ALA A 1 88 ? -29.967 -12.774 0.758 1.00 45.77 88 ALA A O 1
ATOM 669 N N . ILE A 1 89 ? -30.773 -12.896 2.842 1.00 40.14 89 ILE A N 1
ATOM 670 C CA . ILE A 1 89 ? -29.708 -12.073 3.387 1.00 41.44 89 ILE A CA 1
ATOM 671 C C . ILE A 1 89 ? -28.345 -12.747 3.286 1.00 42.74 89 ILE A C 1
ATOM 672 O O . ILE A 1 89 ? -27.319 -12.076 3.190 1.00 42.19 89 ILE A O 1
ATOM 677 N N . SER A 1 90 ? -28.325 -14.072 3.340 1.00 43.75 90 SER A N 1
ATOM 678 C CA . SER A 1 90 ? -27.059 -14.789 3.238 1.00 45.63 90 SER A CA 1
ATOM 679 C C . SER A 1 90 ? -26.619 -14.841 1.776 1.00 41.14 90 SER A C 1
ATOM 680 O O . SER A 1 90 ? -25.443 -14.667 1.468 1.00 40.52 90 SER A O 1
ATOM 683 N N . ALA A 1 91 ? -27.579 -15.070 0.887 1.00 32.95 91 ALA A N 1
ATOM 684 C CA . ALA A 1 91 ? -27.307 -15.086 -0.540 1.00 40.77 91 ALA A CA 1
ATOM 685 C C . ALA A 1 91 ? -26.682 -13.761 -0.996 1.00 43.54 91 ALA A C 1
ATOM 686 O O . ALA A 1 91 ? -25.676 -13.749 -1.718 1.00 38.08 91 ALA A O 1
ATOM 688 N N . LEU A 1 92 ? -27.292 -12.656 -0.564 1.00 42.40 92 LEU A N 1
ATOM 689 C CA . LEU A 1 92 ? -26.829 -11.315 -0.893 1.00 40.02 92 LEU A CA 1
ATOM 690 C C . LEU A 1 92 ? -25.374 -11.194 -0.518 1.00 37.55 92 LEU A C 1
ATOM 691 O O . LEU A 1 92 ? -24.535 -10.789 -1.329 1.00 39.37 92 LEU A O 1
ATOM 696 N N . LYS A 1 93 ? -25.079 -11.563 0.720 1.00 38.57 93 LYS A N 1
ATOM 697 C CA . LYS A 1 93 ? -23.718 -11.503 1.229 1.00 36.27 93 LYS A CA 1
ATOM 698 C C . LYS A 1 93 ? -22.740 -12.236 0.303 1.00 40.94 93 LYS A C 1
ATOM 699 O O . LYS A 1 93 ? -21.614 -11.775 0.093 1.00 39.06 93 LYS A O 1
ATOM 701 N N . GLU A 1 94 ? -23.177 -13.370 -0.249 1.00 38.52 94 GLU A N 1
ATOM 702 C CA . GLU A 1 94 ? -22.339 -14.178 -1.131 1.00 39.46 94 GLU A CA 1
ATOM 703 C C . GLU A 1 94 ? -22.246 -13.545 -2.515 1.00 35.49 94 GLU A C 1
ATOM 704 O O . GLU A 1 94 ? -21.176 -13.499 -3.119 1.00 30.67 94 GLU A O 1
ATOM 710 N N . ILE A 1 95 ? -23.383 -13.073 -3.011 1.00 36.62 95 ILE A N 1
ATOM 711 C CA . ILE A 1 95 ? -23.435 -12.362 -4.285 1.00 36.08 95 ILE A CA 1
ATOM 712 C C . ILE A 1 95 ? -22.482 -11.173 -4.303 1.00 33.78 95 ILE A C 1
ATOM 713 O O . ILE A 1 95 ? -21.835 -10.918 -5.315 1.00 32.47 95 ILE A O 1
ATOM 718 N N . LEU A 1 96 ? -22.385 -10.469 -3.174 1.00 34.55 96 LEU A N 1
ATOM 719 C CA . LEU A 1 96 ? -21.464 -9.339 -3.035 1.00 32.37 96 LEU A CA 1
ATOM 720 C C . LEU A 1 96 ? -20.010 -9.778 -3.090 1.00 31.55 96 LEU A C 1
ATOM 721 O O . LEU A 1 96 ? -19.144 -9.042 -3.568 1.00 31.38 96 LEU A O 1
ATOM 726 N N . GLU A 1 97 ? -19.721 -10.970 -2.582 1.00 33.40 97 GLU A N 1
ATOM 727 C CA . GLU A 1 97 ? -18.358 -11.463 -2.687 1.00 36.72 97 GLU A CA 1
ATOM 728 C C . GLU A 1 97 ? -18.040 -11.717 -4.160 1.00 33.84 97 GLU A C 1
ATOM 729 O O . GLU A 1 97 ? -17.014 -11.288 -4.679 1.00 32.64 97 GLU A O 1
ATOM 735 N N . THR A 1 98 ? -18.949 -12.385 -4.844 1.00 28.90 98 THR A N 1
ATOM 736 C CA . THR A 1 98 ? -18.770 -12.606 -6.264 1.00 38.46 98 THR A CA 1
ATOM 737 C C . THR A 1 98 ? -18.659 -11.256 -6.993 1.00 34.18 98 THR A C 1
ATOM 738 O O . THR A 1 98 ? -17.781 -11.054 -7.819 1.00 32.11 98 THR A O 1
ATOM 742 N N . PHE A 1 99 ? -19.535 -10.333 -6.629 1.00 30.96 99 PHE A N 1
ATOM 743 C CA . PHE A 1 99 ? -19.565 -8.996 -7.185 1.00 31.12 99 PHE A CA 1
ATOM 744 C C . PHE A 1 99 ? -18.218 -8.293 -7.016 1.00 31.59 99 PHE A C 1
ATOM 745 O O . PHE A 1 99 ? -17.774 -7.566 -7.907 1.00 28.04 99 PHE A O 1
ATOM 753 N N . SER A 1 100 ? -17.583 -8.500 -5.866 1.00 25.37 100 SER A N 1
ATOM 754 C CA . SER A 1 100 ? -16.315 -7.849 -5.579 1.00 27.52 100 SER A CA 1
ATOM 755 C C . SER A 1 100 ? -15.167 -8.390 -6.418 1.00 30.22 100 SER A C 1
ATOM 756 O O . SER A 1 100 ? -14.080 -7.825 -6.395 1.00 32.70 100 SER A O 1
ATOM 759 N N . ALA A 1 101 ? -15.394 -9.480 -7.145 1.00 27.32 101 ALA A N 1
ATOM 760 C CA . ALA A 1 101 ? -14.371 -9.995 -8.050 1.00 30.01 101 ALA A CA 1
ATOM 761 C C . ALA A 1 101 ? -14.593 -9.539 -9.503 1.00 33.49 101 ALA A C 1
ATOM 762 O O . ALA A 1 101 ? -13.877 -9.974 -10.406 1.00 31.71 101 ALA A O 1
ATOM 764 N N . ASP A 1 102 ? -15.581 -8.678 -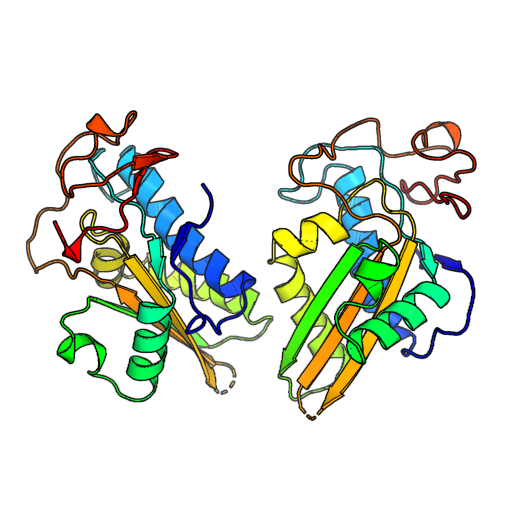9.725 1.00 29.27 102 ASP A N 1
ATOM 765 C CA . ASP A 1 102 ? -15.823 -8.118 -11.051 1.00 31.69 102 ASP A CA 1
ATOM 766 C C . ASP A 1 102 ? -15.168 -6.747 -11.189 1.00 34.94 102 ASP A C 1
ATOM 767 O O . ASP A 1 102 ? -15.698 -5.730 -10.716 1.00 35.25 102 ASP A O 1
ATOM 772 N N . LYS A 1 103 ? -14.012 -6.721 -11.844 1.00 30.72 103 LYS A N 1
ATOM 773 C CA . LYS A 1 103 ? -13.163 -5.545 -11.815 1.00 27.33 103 LYS A CA 1
ATOM 774 C C . LYS A 1 103 ? -13.863 -4.335 -12.392 1.00 28.55 103 LYS A C 1
ATOM 775 O O . LYS A 1 103 ? -13.614 -3.218 -11.966 1.00 27.71 103 LYS A O 1
ATOM 777 N N . ASN A 1 104 ? -14.719 -4.560 -13.383 1.00 29.41 104 ASN A N 1
ATOM 778 C CA . ASN A 1 104 ? -15.394 -3.458 -14.042 1.00 31.15 104 ASN A CA 1
ATOM 779 C C . ASN A 1 104 ? -16.475 -2.843 -13.160 1.00 32.89 104 ASN A C 1
ATOM 780 O O . ASN A 1 104 ? -16.626 -1.626 -13.122 1.00 27.35 104 ASN A O 1
ATOM 785 N N . SER A 1 105 ? -17.222 -3.687 -12.451 1.00 29.37 105 SER A N 1
ATOM 786 C CA . SER A 1 105 ? -18.203 -3.185 -11.495 1.00 28.52 105 SER A CA 1
ATOM 787 C C . SER A 1 105 ? -17.502 -2.423 -10.379 1.00 27.17 105 SER A C 1
ATOM 788 O O . SER A 1 105 ? -17.962 -1.371 -9.959 1.00 28.33 105 SER A O 1
ATOM 791 N N . MET A 1 106 ? -16.377 -2.959 -9.912 1.00 26.74 106 MET A N 1
ATOM 792 C CA . MET A 1 106 ? -15.672 -2.380 -8.782 1.00 27.42 106 MET A CA 1
ATOM 793 C C . MET A 1 106 ? -15.105 -0.990 -9.080 1.00 29.87 106 MET A C 1
ATOM 794 O O . MET A 1 106 ? -14.962 -0.184 -8.170 1.00 30.20 106 MET A O 1
ATOM 799 N N . ARG A 1 107 ? -14.794 -0.704 -10.343 1.00 25.68 107 ARG A N 1
ATOM 800 C CA . ARG A 1 107 ? -14.410 0.652 -10.723 1.00 27.97 107 ARG A CA 1
ATOM 801 C C . ARG A 1 107 ? -15.426 1.691 -10.265 1.00 29.42 107 ARG A C 1
ATOM 802 O O . ARG A 1 107 ? -15.049 2.750 -9.762 1.00 27.02 107 ARG A O 1
ATOM 810 N N . GLN A 1 108 ? -16.711 1.403 -10.461 1.00 26.65 108 GLN A N 1
ATOM 811 C CA . GLN A 1 108 ? -17.747 2.325 -10.008 1.00 25.60 108 GLN A CA 1
ATOM 812 C C . GLN A 1 108 ? -17.828 2.381 -8.476 1.00 25.28 108 GLN A C 1
ATOM 813 O O . GLN A 1 108 ? -17.856 3.458 -7.880 1.00 24.31 108 GLN A O 1
ATOM 819 N N . VAL A 1 109 ? -17.851 1.206 -7.852 1.00 26.31 109 VAL A N 1
ATOM 820 C CA . VAL A 1 109 ? -17.971 1.065 -6.405 1.00 24.98 109 VAL A CA 1
ATOM 821 C C . VAL A 1 109 ? -16.941 1.910 -5.667 1.00 26.77 109 VAL A C 1
ATOM 822 O O . VAL A 1 109 ? -17.189 2.466 -4.595 1.00 26.27 109 VAL A O 1
ATOM 826 N N . VAL A 1 110 ? -15.796 2.048 -6.300 1.00 26.11 110 VAL A N 1
ATOM 827 C CA . VAL A 1 110 ? -14.575 2.446 -5.629 1.00 28.78 110 VAL A CA 1
ATOM 828 C C . VAL A 1 110 ? -14.078 3.849 -6.059 1.00 29.58 110 VAL A C 1
ATOM 829 O O . VAL A 1 110 ? -13.125 4.377 -5.490 1.00 32.05 110 VAL A O 1
ATOM 833 N N . TYR A 1 111 ? -14.768 4.438 -7.042 1.00 25.36 111 TYR A N 1
ATOM 834 C CA . TYR A 1 111 ? -14.474 5.753 -7.610 1.00 28.13 111 TYR A CA 1
ATOM 835 C C . TYR A 1 111 ? -14.545 6.847 -6.550 1.00 31.67 111 TYR A C 1
ATOM 836 O O . TYR A 1 111 ? -15.625 7.153 -6.053 1.00 28.88 111 TYR A O 1
ATOM 845 N N . PRO A 1 112 ? -13.393 7.456 -6.212 1.00 33.91 112 PRO A N 1
ATOM 846 C CA . PRO A 1 112 ? -13.303 8.401 -5.082 1.00 28.58 112 PRO A CA 1
ATOM 847 C C . PRO A 1 112 ? -14.174 9.650 -5.210 1.00 28.18 112 PRO A C 1
ATOM 848 O O . PRO A 1 112 ? -14.401 10.309 -4.204 1.00 31.74 112 PRO A O 1
ATOM 852 N N . LYS A 1 113 ? -14.685 9.951 -6.403 1.00 30.02 113 LYS A N 1
ATOM 853 C CA . LYS A 1 113 ? -15.447 11.186 -6.605 1.00 30.22 113 LYS A CA 1
ATOM 854 C C . LYS A 1 113 ? -16.959 10.984 -6.686 1.00 30.67 113 LYS A C 1
ATOM 855 O O . LYS A 1 113 ? -17.715 11.948 -6.835 1.00 27.70 113 LYS A O 1
ATOM 861 N N . ALA A 1 114 ? -17.403 9.735 -6.600 1.00 28.41 114 ALA A N 1
ATOM 862 C CA . ALA A 1 114 ? -18.815 9.477 -6.341 1.00 28.89 114 ALA A CA 1
ATOM 863 C C . ALA A 1 114 ? -19.085 9.868 -4.886 1.00 24.80 114 ALA A C 1
ATOM 864 O O . ALA A 1 114 ? -18.223 9.693 -4.037 1.00 27.59 114 ALA A O 1
ATOM 866 N N . THR A 1 115 ? -20.265 10.404 -4.598 1.00 23.57 115 THR A N 1
ATOM 867 C CA . THR A 1 115 ? -20.571 10.879 -3.249 1.00 22.17 115 THR A CA 1
ATOM 868 C C . THR A 1 115 ? -21.896 10.373 -2.703 1.00 27.21 115 THR A C 1
ATOM 869 O O . THR A 1 115 ? -22.185 10.548 -1.509 1.00 27.05 115 THR A O 1
ATOM 873 N N . ARG A 1 116 ? -22.718 9.782 -3.573 1.00 23.39 116 ARG A N 1
ATOM 874 C CA . ARG A 1 116 ? -23.956 9.169 -3.128 1.00 26.06 116 ARG A CA 1
ATOM 875 C C . ARG A 1 116 ? -24.446 8.094 -4.083 1.00 26.42 116 ARG A C 1
ATOM 876 O O . ARG A 1 116 ? -24.082 8.085 -5.267 1.00 27.34 116 ARG A O 1
ATOM 884 N N . PHE A 1 117 ? -25.246 7.177 -3.538 1.00 20.88 117 PHE A N 1
ATOM 885 C CA . PHE A 1 117 ? -25.789 6.063 -4.286 1.00 22.25 117 PHE A CA 1
ATOM 886 C C . PHE A 1 117 ? -27.021 5.520 -3.578 1.00 25.47 117 PHE A C 1
ATOM 887 O O . PHE A 1 117 ? -27.265 5.833 -2.421 1.00 28.03 117 PHE A O 1
ATOM 895 N N . GLY A 1 118 ? -27.773 4.689 -4.286 1.00 23.18 118 GLY A N 1
ATOM 896 C CA . GLY A 1 118 ? -28.864 3.931 -3.725 1.00 23.74 118 GLY A CA 1
ATOM 897 C C . GLY A 1 118 ? -29.052 2.656 -4.537 1.00 26.16 118 GLY A C 1
ATOM 898 O O . GLY A 1 118 ? -28.666 2.598 -5.710 1.00 22.73 118 GLY A O 1
ATOM 899 N N . CYS A 1 119 ? -29.633 1.625 -3.918 1.00 24.96 119 CYS A N 1
ATOM 900 C CA . CYS A 1 119 ? -29.811 0.351 -4.608 1.00 27.86 119 CYS A CA 1
ATOM 901 C C . CYS A 1 119 ? -31.215 -0.195 -4.427 1.00 28.69 119 CYS A C 1
ATOM 902 O O . CYS A 1 119 ? -31.917 0.145 -3.480 1.00 27.93 119 CYS A O 1
ATOM 905 N N . SER A 1 120 ? -31.617 -1.052 -5.345 1.00 26.10 120 SER A N 1
ATOM 906 C CA . SER A 1 120 ? -32.889 -1.724 -5.214 1.00 28.84 120 SER A CA 1
ATOM 907 C C . SER A 1 120 ? -32.728 -3.113 -5.777 1.00 28.78 120 SER A C 1
ATOM 908 O O . SER A 1 120 ? -31.835 -3.360 -6.587 1.00 29.64 120 SER A O 1
ATOM 911 N N . GLY A 1 121 ? -33.576 -4.033 -5.340 1.00 33.39 121 GLY A N 1
ATOM 912 C CA . GLY A 1 121 ? -33.523 -5.397 -5.843 1.00 34.33 121 GLY A CA 1
ATOM 913 C C . GLY A 1 121 ? -34.895 -5.988 -6.079 1.00 37.39 121 GLY A C 1
ATOM 914 O O . GLY A 1 121 ? -35.905 -5.440 -5.643 1.00 40.84 121 GLY A O 1
ATOM 915 N N . ARG A 1 122 ? -34.946 -7.111 -6.777 1.00 39.23 122 ARG A N 1
ATOM 916 C CA . ARG A 1 122 ? -36.201 -7.834 -6.870 1.00 43.45 122 ARG A CA 1
ATOM 917 C C . ARG A 1 122 ? -35.976 -9.339 -6.824 1.00 45.83 122 ARG A C 1
ATOM 918 O O . ARG A 1 122 ? -34.944 -9.833 -7.276 1.00 43.36 122 ARG A O 1
ATOM 926 N N . LEU A 1 123 ? -36.942 -10.058 -6.259 1.00 52.06 123 LEU A N 1
ATOM 927 C CA . LEU A 1 123 ? -36.882 -11.514 -6.207 1.00 51.82 123 LEU A CA 1
ATOM 928 C C . LEU A 1 123 ? -37.783 -12.100 -7.280 1.00 52.53 123 LEU A C 1
ATOM 929 O O . LEU A 1 123 ? -38.818 -11.523 -7.618 1.00 56.19 123 LEU A O 1
ATOM 934 N N . ARG A 1 124 ? -37.376 -13.238 -7.826 1.00 55.77 124 ARG A N 1
ATOM 935 C CA . ARG A 1 124 ? -38.163 -13.928 -8.843 1.00 64.45 124 ARG A CA 1
ATOM 936 C C . ARG A 1 124 ? -38.268 -15.401 -8.478 1.00 63.80 124 ARG A C 1
ATOM 937 O O . ARG A 1 124 ? -37.562 -15.870 -7.586 1.00 60.27 124 ARG A O 1
ATOM 945 N N . ARG A 1 132 ? -35.305 -19.667 -7.044 1.00 57.95 132 ARG A N 1
ATOM 946 C CA . ARG A 1 132 ? -35.215 -18.375 -6.359 1.00 62.56 132 ARG A CA 1
ATOM 947 C C . ARG A 1 132 ? -33.946 -17.585 -6.726 1.00 59.54 132 ARG A C 1
ATOM 948 O O . ARG A 1 132 ? -32.821 -18.019 -6.447 1.00 54.77 132 ARG A O 1
ATOM 950 N N . ARG A 1 133 ? -34.143 -16.426 -7.353 1.00 55.13 133 ARG A N 1
ATOM 951 C CA . ARG A 1 133 ? -33.039 -15.562 -7.778 1.00 53.45 133 ARG A CA 1
ATOM 952 C C . ARG A 1 133 ? -33.265 -14.116 -7.335 1.00 52.81 133 ARG A C 1
ATOM 953 O O . ARG A 1 133 ? -34.404 -13.656 -7.238 1.00 51.20 133 ARG A O 1
ATOM 961 N N . MET A 1 134 ? -32.175 -13.406 -7.061 1.00 47.41 134 MET A N 1
ATOM 962 C CA . MET A 1 134 ? -32.255 -11.983 -6.772 1.00 43.55 134 MET A CA 1
ATOM 963 C C . MET A 1 134 ? -31.485 -11.145 -7.789 1.00 41.36 134 MET A C 1
ATOM 964 O O . MET A 1 134 ? -30.426 -11.548 -8.266 1.00 39.02 134 MET A O 1
ATOM 969 N N . ASP A 1 135 ? -32.031 -9.975 -8.102 1.00 37.37 135 ASP A N 1
ATOM 970 C CA . ASP A 1 135 ? -31.359 -9.004 -8.951 1.00 34.75 135 ASP A CA 1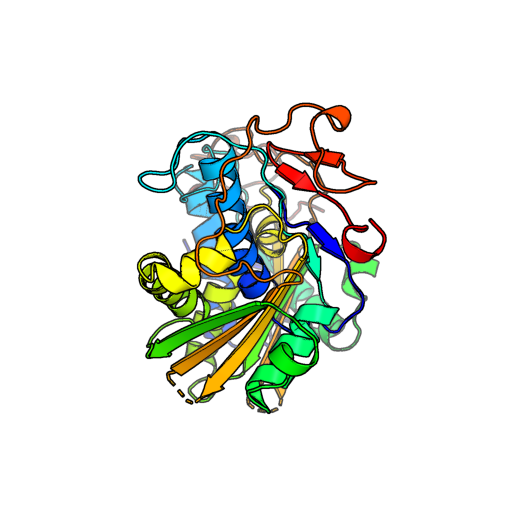
ATOM 971 C C . ASP A 1 135 ? -31.278 -7.648 -8.265 1.00 32.91 135 ASP A C 1
ATOM 972 O O . ASP A 1 135 ? -32.290 -7.120 -7.802 1.00 33.07 135 ASP A O 1
ATOM 977 N N . TRP A 1 136 ? -30.070 -7.090 -8.203 1.00 31.26 136 TRP A N 1
ATOM 978 C CA . TRP A 1 136 ? -29.857 -5.764 -7.622 1.00 28.66 136 TRP A CA 1
ATOM 979 C C . TRP A 1 136 ? -29.280 -4.790 -8.654 1.00 30.19 136 TRP A C 1
ATOM 980 O O . TRP A 1 136 ? -28.430 -5.163 -9.465 1.00 29.69 136 TRP A O 1
ATOM 991 N N . VAL A 1 137 ? -29.752 -3.548 -8.649 1.00 28.48 137 VAL A N 1
ATOM 992 C CA . VAL A 1 137 ? -28.934 -2.500 -9.236 1.00 24.48 137 VAL A CA 1
ATOM 993 C C . VAL A 1 137 ? -28.604 -1.424 -8.226 1.00 23.13 137 VAL A C 1
ATOM 994 O O . VAL A 1 137 ? -29.391 -1.120 -7.329 1.00 25.56 137 VAL A O 1
ATOM 998 N N . CYS A 1 138 ? -27.397 -0.884 -8.361 1.00 26.20 138 CYS A N 1
ATOM 999 C CA . CYS A 1 138 ? -27.023 0.345 -7.681 1.00 24.92 138 CYS A CA 1
ATOM 1000 C C . CYS A 1 138 ? -26.803 1.463 -8.692 1.00 26.00 138 CYS A C 1
ATOM 1001 O O . CYS A 1 138 ? -26.299 1.261 -9.814 1.00 24.36 138 CYS A O 1
ATOM 1004 N N . VAL A 1 139 ? -27.214 2.641 -8.260 1.00 23.03 139 VAL A N 1
ATOM 1005 C CA . VAL A 1 139 ? -27.140 3.857 -9.025 1.00 25.09 139 VAL A CA 1
ATOM 1006 C C . VAL A 1 139 ? -26.298 4.846 -8.223 1.00 25.42 139 VAL A C 1
ATOM 1007 O O . VAL A 1 139 ? -26.473 5.007 -7.000 1.00 21.61 139 VAL A O 1
ATOM 1011 N N . TYR A 1 140 ? -25.368 5.482 -8.924 1.00 24.07 140 TYR A N 1
ATOM 1012 C CA . TYR A 1 140 ? -24.398 6.369 -8.314 1.00 24.63 140 TYR A CA 1
ATOM 1013 C C . TYR A 1 140 ? -24.514 7.746 -8.932 1.00 25.46 140 TYR A C 1
ATOM 1014 O O . TYR A 1 140 ? -24.875 7.878 -10.094 1.00 24.01 140 TYR A O 1
ATOM 1023 N N . ASP A 1 141 ? -24.230 8.779 -8.148 1.00 26.09 141 ASP A N 1
ATOM 1024 C CA . ASP A 1 141 ? -24.364 10.126 -8.665 1.00 26.46 141 ASP A CA 1
ATOM 1025 C C . ASP A 1 141 ? -23.241 10.427 -9.646 1.00 26.19 141 ASP A C 1
ATOM 1026 O O . ASP A 1 141 ? -23.404 11.245 -10.545 1.00 28.54 141 ASP A O 1
ATOM 1031 N N . LYS A 1 142 ? -22.108 9.752 -9.492 1.00 24.39 142 LYS A N 1
ATOM 1032 C CA . LYS A 1 142 ? -20.997 10.004 -10.396 1.00 26.43 142 LYS A CA 1
ATOM 1033 C C . LYS A 1 142 ? -20.324 8.743 -10.950 1.00 27.75 142 LYS A C 1
ATOM 1034 O O . LYS A 1 142 ? -19.897 7.857 -10.217 1.00 28.19 142 LYS A O 1
ATOM 1040 N N . LYS A 1 143 ? -20.246 8.698 -12.274 1.00 29.33 143 LYS A N 1
ATOM 1041 C CA . LYS A 1 143 ? -19.693 7.592 -13.023 1.00 28.53 143 LYS A CA 1
ATOM 1042 C C . LYS A 1 143 ? -18.289 7.942 -13.467 1.00 29.96 143 LYS A C 1
ATOM 1043 O O . LYS A 1 143 ? -18.081 8.999 -14.034 1.00 29.48 143 LYS A O 1
ATOM 1049 N N . PRO A 1 144 ? -17.308 7.061 -13.212 1.00 32.54 144 PRO A N 1
ATOM 1050 C CA . PRO A 1 144 ? -15.958 7.405 -13.668 1.00 30.98 144 PRO A CA 1
ATOM 1051 C C . PRO A 1 144 ? -15.882 7.262 -15.187 1.00 37.21 144 PRO A C 1
ATOM 1052 O O . PRO A 1 144 ? -16.779 6.661 -15.774 1.00 35.44 144 PRO A O 1
ATOM 1056 N N . LYS A 1 145 ? -14.851 7.813 -15.822 1.00 41.07 145 LYS A N 1
ATOM 1057 C CA . LYS A 1 145 ? -14.627 7.511 -17.235 1.00 40.40 145 LYS A CA 1
ATOM 1058 C C . LYS A 1 145 ? -13.440 6.590 -17.417 1.00 38.24 145 LYS A C 1
ATOM 1059 O O . LYS A 1 145 ? -12.597 6.454 -16.538 1.00 35.62 145 LYS A O 1
ATOM 1065 N N . ASP A 1 146 ? -13.392 5.933 -18.565 1.00 42.50 146 ASP A N 1
ATOM 1066 C CA . ASP A 1 146 ? -12.342 4.969 -18.814 1.00 40.12 146 ASP A CA 1
ATOM 1067 C C . ASP A 1 146 ? -10.993 5.660 -18.814 1.00 38.82 146 ASP A C 1
ATOM 1068 O O . ASP A 1 146 ? -10.842 6.760 -19.353 1.00 35.95 146 ASP A O 1
ATOM 1073 N N . GLY A 1 147 ? -10.031 5.024 -18.160 1.00 33.37 147 GLY A N 1
ATOM 1074 C CA . GLY A 1 147 ? -8.713 5.589 -18.011 1.00 39.16 147 GLY A CA 1
ATOM 1075 C C . GLY A 1 147 ? -8.590 6.685 -16.965 1.00 37.72 147 GLY A C 1
ATOM 1076 O O . GLY A 1 147 ? -7.481 7.034 -16.593 1.00 40.71 147 GLY A O 1
ATOM 1077 N N . GLU A 1 148 ? -9.708 7.236 -16.499 1.00 37.25 148 GLU A N 1
ATOM 1078 C CA . GLU A 1 148 ? -9.659 8.253 -15.449 1.00 36.96 148 GLU A CA 1
ATOM 1079 C C . GLU A 1 148 ? -8.845 7.753 -14.257 1.00 34.55 148 GLU A C 1
ATOM 1080 O O . GLU A 1 148 ? -9.048 6.639 -13.782 1.00 32.80 148 GLU A O 1
ATOM 1086 N N . SER A 1 149 ? -7.910 8.574 -13.790 1.00 37.05 149 SER A N 1
ATOM 1087 C CA . SER A 1 149 ? -7.097 8.209 -12.628 1.00 40.48 149 SER A CA 1
ATOM 1088 C C . SER A 1 149 ? -7.891 8.391 -11.325 1.00 37.30 149 SER A C 1
ATOM 1089 O O . SER A 1 149 ? -8.645 9.354 -11.178 1.00 30.09 149 SER A O 1
ATOM 1092 N N . PHE A 1 150 ? -7.718 7.457 -10.393 1.00 34.27 150 PHE A N 1
ATOM 1093 C CA . PHE A 1 150 ? -8.445 7.485 -9.126 1.00 38.34 150 PHE A CA 1
ATOM 1094 C C . PHE A 1 150 ? -7.557 7.920 -7.960 1.00 41.86 150 PHE A C 1
ATOM 1095 O O . PHE A 1 150 ? -8.060 8.219 -6.881 1.00 41.01 150 PHE A O 1
ATOM 1103 N N . GLU A 1 151 ? -6.240 7.931 -8.170 1.00 44.47 151 GLU A N 1
ATOM 1104 C CA . GLU A 1 151 ? -5.293 8.255 -7.099 1.00 43.78 151 GLU A CA 1
ATOM 1105 C C . GLU A 1 151 ? -5.258 9.749 -6.882 1.00 41.40 151 GLU A C 1
ATOM 1106 O O . GLU A 1 151 ? -5.668 10.509 -7.760 1.00 40.61 151 GLU A O 1
ATOM 1112 N N . GLY A 1 152 ? -4.765 10.175 -5.720 1.00 40.74 152 GLY A N 1
ATOM 1113 C CA . GLY A 1 152 ? -4.674 11.595 -5.421 1.00 40.62 152 GLY A CA 1
ATOM 1114 C C . GLY A 1 152 ? -4.986 11.981 -3.984 1.00 45.39 152 GLY A C 1
ATOM 1115 O O . GLY A 1 152 ? -5.703 11.268 -3.268 1.00 41.79 152 GLY A O 1
ATOM 1116 N N . GLY A 1 153 ? -4.436 13.121 -3.562 1.00 42.54 153 GLY A N 1
ATOM 1117 C CA . GLY A 1 153 ? -4.677 13.651 -2.233 1.00 35.80 153 GLY A CA 1
ATOM 1118 C C . GLY A 1 153 ? -4.377 12.649 -1.139 1.00 38.44 153 GLY A C 1
ATOM 1119 O O . GLY A 1 153 ? -3.493 11.812 -1.286 1.00 41.24 153 GLY A O 1
ATOM 1120 N N . LYS A 1 154 ? -5.132 12.718 -0.045 1.00 40.13 154 LYS A N 1
ATOM 1121 C CA . LYS A 1 154 ? -4.849 11.905 1.132 1.00 38.39 154 LYS A CA 1
ATOM 1122 C C . LYS A 1 154 ? -6.127 11.524 1.884 1.00 34.98 154 LYS A C 1
ATOM 1123 O O . LYS A 1 154 ? -7.133 12.206 1.788 1.00 31.89 154 LYS A O 1
ATOM 1125 N N . PRO A 1 155 ? -6.084 10.432 2.648 1.00 33.46 155 PRO A N 1
ATOM 1126 C CA . PRO A 1 155 ? -7.258 10.065 3.447 1.00 35.52 155 PRO A CA 1
ATOM 1127 C C . PRO A 1 155 ? -7.523 11.124 4.521 1.00 43.66 155 PRO A C 1
ATOM 1128 O O . PRO A 1 155 ? -6.605 11.471 5.258 1.00 45.95 155 PRO A O 1
ATOM 1132 N N . CYS A 1 156 ? -8.749 11.636 4.605 1.00 39.35 156 CYS A N 1
ATOM 1133 C CA . CYS A 1 156 ? -9.019 12.792 5.453 1.00 39.73 156 CYS A CA 1
ATOM 1134 C C . CYS A 1 156 ? -8.846 12.496 6.953 1.00 40.10 156 CYS A C 1
ATOM 1135 O O . CYS A 1 156 ? -9.215 11.421 7.437 1.00 40.02 156 CYS A O 1
ATOM 1138 N N . ASN A 1 157 ? -8.280 13.456 7.681 1.00 39.59 157 ASN A N 1
ATOM 1139 C CA . ASN A 1 157 ? -8.300 13.416 9.146 1.00 41.70 157 ASN A CA 1
ATOM 1140 C C . ASN A 1 157 ? -9.211 14.498 9.716 1.00 42.38 157 ASN A C 1
ATOM 1141 O O . ASN A 1 157 ? -9.879 14.293 10.726 1.00 43.71 157 ASN A O 1
ATOM 1146 N N . GLU A 1 158 ? -9.244 15.645 9.050 1.00 43.47 158 GLU A N 1
ATOM 1147 C CA . GLU A 1 158 ? -10.189 16.701 9.380 1.00 45.23 158 GLU A CA 1
ATOM 1148 C C . GLU A 1 158 ? -10.805 17.278 8.107 1.00 46.43 158 GLU A C 1
ATOM 1149 O O . GLU A 1 158 ? -10.267 17.107 7.004 1.00 44.99 158 GLU A O 1
ATOM 1155 N N . ASN A 1 159 ? -11.926 17.973 8.275 1.00 38.75 159 ASN A N 1
ATOM 1156 C CA . ASN A 1 159 ? -12.681 18.513 7.158 1.00 41.55 159 ASN A CA 1
ATOM 1157 C C . ASN A 1 159 ? -11.833 19.127 6.039 1.00 43.09 159 ASN A C 1
ATOM 1158 O O . ASN A 1 159 ? -12.076 18.880 4.857 1.00 39.48 159 ASN A O 1
ATOM 1163 N N . LYS A 1 160 ? -10.838 19.919 6.410 1.00 46.83 160 LYS A N 1
ATOM 1164 C CA . LYS A 1 160 ? -10.047 20.649 5.423 1.00 48.63 160 LYS A CA 1
ATOM 1165 C C . LYS A 1 160 ? -9.238 19.727 4.511 1.00 43.18 160 LYS A C 1
ATOM 1166 O O . LYS A 1 160 ? -8.668 20.178 3.527 1.00 44.44 160 LYS A O 1
ATOM 1168 N N . ASP A 1 161 ? -9.181 18.439 4.840 1.00 46.38 161 ASP A N 1
ATOM 1169 C CA . ASP A 1 161 ? -8.485 17.471 3.986 1.00 44.52 161 ASP A CA 1
ATOM 1170 C C . ASP A 1 161 ? -9.310 17.074 2.761 1.00 44.59 161 ASP A C 1
ATOM 1171 O O . ASP A 1 161 ? -8.770 16.588 1.764 1.00 44.70 161 ASP A O 1
ATOM 1176 N N . CYS A 1 162 ? -10.620 17.272 2.845 1.00 40.38 162 CYS A N 1
ATOM 1177 C CA . CYS A 1 162 ? -11.506 16.945 1.741 1.00 41.25 162 CYS A CA 1
ATOM 1178 C C . CYS A 1 162 ? -11.536 18.094 0.747 1.00 43.96 162 CYS A C 1
ATOM 1179 O O . CYS A 1 162 ? -12.041 19.176 1.067 1.00 39.95 162 CYS A O 1
ATOM 1182 N N . THR A 1 163 ? -10.999 17.848 -0.453 1.00 37.29 163 THR A N 1
ATOM 1183 C CA . THR A 1 163 ? -10.803 18.902 -1.457 1.00 40.01 163 THR A CA 1
ATOM 1184 C C . THR A 1 163 ? -11.731 18.797 -2.670 1.00 46.07 163 THR A C 1
ATOM 1185 O O . THR A 1 163 ? -11.986 19.804 -3.349 1.00 42.03 163 THR A O 1
ATOM 1189 N N . TYR A 1 164 ? -12.209 17.587 -2.965 1.00 40.33 164 TYR A N 1
ATOM 1190 C CA . TYR A 1 164 ? -12.928 17.355 -4.215 1.00 38.67 164 TYR A CA 1
ATOM 1191 C C . TYR A 1 164 ? -14.222 18.135 -4.264 1.00 36.85 164 TYR A C 1
ATOM 1192 O O . TYR A 1 164 ? -14.590 18.660 -5.309 1.00 37.43 164 TYR A O 1
ATOM 1201 N N . TYR A 1 165 ? -14.920 18.202 -3.136 1.00 34.62 165 TYR A N 1
ATOM 1202 C CA . TYR A 1 165 ? -16.201 18.886 -3.102 1.00 37.90 165 TYR A CA 1
ATOM 1203 C C . TYR A 1 165 ? -16.257 19.895 -1.971 1.00 47.08 165 TYR A C 1
ATOM 1204 O O . TYR A 1 165 ? -15.675 19.679 -0.906 1.00 43.47 165 TYR A O 1
ATOM 1213 N N . LYS A 1 166 ? -16.981 20.984 -2.218 1.00 49.24 166 LYS A N 1
ATOM 1214 C CA . LYS A 1 166 ? -17.052 22.117 -1.302 1.00 51.71 166 LYS A CA 1
ATOM 1215 C C . LYS A 1 166 ? -17.284 21.754 0.167 1.00 52.73 166 LYS A C 1
ATOM 1216 O O . LYS A 1 166 ? -16.339 21.761 0.970 1.00 54.67 166 LYS A O 1
ATOM 1218 N N . GLY A 1 167 ? -18.529 21.443 0.525 1.00 45.97 167 GLY A N 1
ATOM 1219 C CA . GLY A 1 167 ? -18.915 21.442 1.935 1.00 46.44 167 GLY A CA 1
ATOM 1220 C C . GLY A 1 167 ? -18.810 20.119 2.667 1.00 41.83 167 GLY A C 1
ATOM 1221 O O . GLY A 1 167 ? -19.820 19.550 3.094 1.00 43.43 167 GLY A O 1
ATOM 1222 N N . SER A 1 168 ? -17.590 19.636 2.846 1.00 38.64 168 SER A N 1
ATOM 1223 C CA . SER A 1 168 ? -17.409 18.255 3.263 1.00 40.10 168 SER A CA 1
ATOM 1224 C C . SER A 1 168 ? -16.971 18.055 4.719 1.00 38.51 168 SER A C 1
ATOM 1225 O O . SER A 1 168 ? -16.114 18.775 5.225 1.00 40.83 168 SER A O 1
ATOM 1228 N N . THR A 1 169 ? -17.572 17.060 5.370 1.00 37.61 169 THR A N 1
ATOM 1229 C CA . THR A 1 169 ? -17.161 16.596 6.694 1.00 37.48 169 THR A CA 1
ATOM 1230 C C . THR A 1 169 ? -16.351 15.322 6.540 1.00 36.59 169 THR A C 1
ATOM 1231 O O . THR A 1 169 ? -16.781 14.385 5.871 1.00 38.33 169 THR A O 1
ATOM 1235 N N . CYS A 1 170 ? -15.184 15.284 7.163 1.00 37.30 170 CYS A N 1
ATOM 1236 C CA . CYS A 1 170 ? -14.392 14.066 7.229 1.00 34.74 170 CYS A CA 1
ATOM 1237 C C . CYS A 1 170 ? -14.806 13.279 8.466 1.00 39.14 170 CYS A C 1
ATOM 1238 O O . CYS A 1 170 ? -14.777 13.806 9.570 1.00 37.74 170 CYS A O 1
ATOM 1241 N N . GLU A 1 171 ? -15.196 12.023 8.307 1.00 40.56 171 GLU A N 1
ATOM 1242 C CA . GLU A 1 171 ? -15.663 11.309 9.479 1.00 40.98 171 GLU A CA 1
ATOM 1243 C C . GLU A 1 171 ? -14.836 10.112 9.917 1.00 45.65 171 GLU A C 1
ATOM 1244 O O . GLU A 1 171 ? -14.190 10.157 10.969 1.00 56.25 171 GLU A O 1
ATOM 1250 N N . TRP A 1 172 ? -14.865 9.039 9.147 1.00 40.40 172 TRP A N 1
ATOM 1251 C CA . TRP A 1 172 ? -14.060 7.880 9.502 1.00 37.92 172 TRP A CA 1
ATOM 1252 C C . TRP A 1 172 ? -13.025 7.699 8.389 1.00 37.92 172 TRP A C 1
ATOM 1253 O O . TRP A 1 172 ? -13.004 6.690 7.695 1.00 35.46 172 TRP A O 1
ATOM 1264 N N . ASN A 1 173 ? -12.176 8.708 8.256 1.00 36.09 173 ASN A N 1
ATOM 1265 C CA . ASN A 1 173 ? -11.328 8.949 7.090 1.00 40.77 173 ASN A CA 1
ATOM 1266 C C . ASN A 1 173 ? -12.036 8.890 5.726 1.00 42.10 173 ASN A C 1
ATOM 1267 O O . ASN A 1 173 ? -11.415 8.650 4.689 1.00 38.38 173 ASN A O 1
ATOM 1272 N N . LEU A 1 174 ? -13.339 9.146 5.744 1.00 38.29 174 LEU A N 1
ATOM 1273 C CA . LEU A 1 174 ? -14.076 9.388 4.518 1.00 35.26 174 LEU A CA 1
ATOM 1274 C C . LEU A 1 174 ? -14.576 10.828 4.524 1.00 36.80 174 LEU A C 1
ATOM 1275 O O . LEU A 1 174 ? -14.913 11.359 5.584 1.00 35.20 174 LEU A O 1
ATOM 1280 N N . CYS A 1 175 ? -14.576 11.457 3.343 1.00 36.47 175 CYS A N 1
ATOM 1281 C CA . CYS A 1 175 ? -15.206 12.759 3.126 1.00 32.52 175 CYS A CA 1
ATOM 1282 C C . CYS A 1 175 ? -16.685 12.589 2.778 1.00 33.14 175 CYS A C 1
ATOM 1283 O O . CYS A 1 175 ? -17.050 11.728 1.980 1.00 35.53 175 CYS A O 1
ATOM 1286 N N . TYR A 1 176 ? -17.540 13.395 3.390 1.00 34.01 176 TYR A N 1
ATOM 1287 C CA . TYR A 1 176 ? -18.967 13.356 3.083 1.00 34.88 176 TYR A CA 1
ATOM 1288 C C . TYR A 1 176 ? -19.474 14.729 2.653 1.00 34.61 176 TYR A C 1
ATOM 1289 O O . TYR A 1 176 ? -19.272 15.719 3.352 1.00 36.06 176 TYR A O 1
ATOM 1298 N N . THR A 1 177 ? -20.118 14.792 1.496 1.00 32.12 177 THR A N 1
ATOM 1299 C CA . THR A 1 177 ? -20.828 16.000 1.120 1.00 32.19 177 THR A CA 1
ATOM 1300 C C . THR A 1 177 ? -22.254 15.655 0.719 1.00 29.06 177 THR A C 1
ATOM 1301 O O . THR A 1 177 ? -22.513 14.553 0.269 1.00 32.41 177 THR A O 1
ATOM 1305 N N . PHE A 1 178 ? -23.172 16.595 0.903 1.00 29.25 178 PHE A N 1
ATOM 1306 C CA . PHE A 1 178 ? -24.567 16.392 0.554 1.00 33.04 178 PHE A CA 1
ATOM 1307 C C . PHE A 1 178 ? -24.953 17.281 -0.608 1.00 36.31 178 PHE A C 1
ATOM 1308 O O . PHE A 1 178 ? -26.107 17.314 -1.021 1.00 36.87 178 PHE A O 1
ATOM 1316 N N . PHE A 1 179 ? -23.972 17.999 -1.137 1.00 39.38 179 PHE A N 1
ATOM 1317 C CA . PHE A 1 179 ? -24.227 18.940 -2.217 1.00 44.23 179 PHE A CA 1
ATOM 1318 C C . PHE A 1 179 ? -23.065 18.925 -3.215 1.00 45.78 179 PHE A C 1
ATOM 1319 O O . PHE A 1 179 ? -22.330 19.904 -3.363 1.00 52.49 179 PHE A O 1
ATOM 1327 N N . ALA A 1 180 ? -22.894 17.780 -3.869 1.00 42.99 180 ALA A N 1
ATOM 1328 C CA . ALA A 1 180 ? -21.867 17.596 -4.890 1.00 45.12 180 ALA A CA 1
ATOM 1329 C C . ALA A 1 180 ? -22.429 17.958 -6.265 1.00 51.05 180 ALA A C 1
ATOM 1330 O O . ALA A 1 180 ? -21.684 18.234 -7.205 1.00 50.09 180 ALA A O 1
ATOM 1332 N N . ALA A 1 181 ? -23.755 17.945 -6.367 1.00 50.82 181 ALA A N 1
ATOM 1333 C CA . ALA A 1 181 ? -24.457 18.352 -7.577 1.00 53.96 181 ALA A CA 1
ATOM 1334 C C . ALA A 1 181 ? -24.323 19.857 -7.835 1.00 63.41 181 ALA A C 1
ATOM 1335 O O . ALA A 1 181 ? -23.216 20.384 -7.992 1.00 65.90 181 ALA A O 1
ATOM 1337 N N . ASP B 1 2 ? -2.085 -7.109 -19.001 1.00 42.15 2 ASP B N 1
ATOM 1338 C CA . ASP B 1 2 ? -2.855 -8.313 -19.272 1.00 40.38 2 ASP B CA 1
ATOM 1339 C C . ASP B 1 2 ? -4.350 -8.045 -19.095 1.00 41.26 2 ASP B C 1
ATOM 1340 O O . ASP B 1 2 ? -4.819 -7.768 -17.985 1.00 39.30 2 ASP B O 1
ATOM 1345 N N . ILE B 1 3 ? -5.090 -8.120 -20.201 1.00 35.82 3 ILE B N 1
ATOM 1346 C CA . ILE B 1 3 ? -6.529 -7.914 -20.182 1.00 32.85 3 ILE B CA 1
ATOM 1347 C C . ILE B 1 3 ? -7.162 -9.016 -21.022 1.00 34.68 3 ILE B C 1
ATOM 1348 O O . ILE B 1 3 ? -6.565 -9.481 -21.995 1.00 32.30 3 ILE B O 1
ATOM 1353 N N . VAL B 1 4 ? -8.372 -9.434 -20.660 1.00 31.39 4 VAL B N 1
ATOM 1354 C CA . VAL B 1 4 ? -9.074 -10.454 -21.425 1.00 29.01 4 VAL B CA 1
ATOM 1355 C C . VAL B 1 4 ? -9.297 -9.998 -22.877 1.00 36.63 4 VAL B C 1
ATOM 1356 O O . VAL B 1 4 ? -9.610 -8.834 -23.129 1.00 36.15 4 VAL B O 1
ATOM 1358 N N . ILE B 1 5 ? -9.104 -10.914 -23.826 1.00 33.73 5 ILE B N 1
ATOM 1359 C CA . ILE B 1 5 ? -9.375 -10.635 -25.228 1.00 29.47 5 ILE B CA 1
ATOM 1360 C C . ILE B 1 5 ? -10.464 -11.586 -25.736 1.00 34.01 5 ILE B C 1
ATOM 1361 O O . ILE B 1 5 ? -10.322 -12.810 -25.717 1.00 33.56 5 ILE B O 1
ATOM 1363 N N . ASP B 1 6 ? -11.543 -10.990 -26.208 1.00 31.88 6 ASP B N 1
ATOM 1364 C CA . ASP B 1 6 ? -12.827 -11.641 -26.306 1.00 36.32 6 ASP B CA 1
ATOM 1365 C C . ASP B 1 6 ? -13.297 -11.635 -27.771 1.00 40.66 6 ASP B C 1
ATOM 1366 O O . ASP B 1 6 ? -13.155 -10.639 -28.474 1.00 41.85 6 ASP B O 1
ATOM 1371 N N . ASN B 1 7 ? -13.843 -12.743 -28.240 1.00 35.90 7 ASN B N 1
ATOM 1372 C CA . ASN B 1 7 ? -14.374 -12.793 -29.590 1.00 39.12 7 ASN B CA 1
ATOM 1373 C C . ASN B 1 7 ? -15.842 -13.213 -29.538 1.00 45.57 7 ASN B C 1
ATOM 1374 O O . ASN B 1 7 ? -16.173 -14.401 -29.539 1.00 44.54 7 ASN B O 1
ATOM 1379 N N . GLN B 1 8 ? -16.712 -12.205 -29.521 1.00 57.55 8 GLN B N 1
ATOM 1380 C CA . GLN B 1 8 ? -18.019 -12.293 -28.860 1.00 58.46 8 GLN B CA 1
ATOM 1381 C C . GLN B 1 8 ? -19.151 -13.025 -29.577 1.00 60.45 8 GLN B C 1
ATOM 1382 O O . GLN B 1 8 ? -18.962 -14.106 -30.147 1.00 53.38 8 GLN B O 1
ATOM 1388 N N . GLY B 1 9 ? -20.324 -12.390 -29.541 1.00 68.59 9 GLY B N 1
ATOM 1389 C CA . GLY B 1 9 ? -21.603 -13.044 -29.741 1.00 66.89 9 GLY B CA 1
ATOM 1390 C C . GLY B 1 9 ? -22.197 -13.176 -28.349 1.00 65.72 9 GLY B C 1
ATOM 1391 O O . GLY B 1 9 ? -21.905 -12.348 -27.483 1.00 61.89 9 GLY B O 1
ATOM 1392 N N . SER B 1 10 ? -23.001 -14.213 -28.116 1.00 65.42 10 SER B N 1
ATOM 1393 C CA . SER B 1 10 ? -23.556 -14.456 -26.781 1.00 54.02 10 SER B CA 1
ATOM 1394 C C . SER B 1 10 ? -23.797 -15.937 -26.444 1.00 57.80 10 SER B C 1
ATOM 1395 O O . SER B 1 10 ? -24.854 -16.313 -25.918 1.00 55.82 10 SER B O 1
ATOM 1398 N N . GLY B 1 11 ? -22.812 -16.769 -26.767 1.00 51.39 11 GLY B N 1
ATOM 1399 C CA . GLY B 1 11 ? -22.682 -18.070 -26.141 1.00 35.61 11 GLY B CA 1
ATOM 1400 C C . GLY B 1 11 ? -21.905 -17.858 -24.851 1.00 34.58 11 GLY B C 1
ATOM 1401 O O . GLY B 1 11 ? -21.567 -18.807 -24.157 1.00 33.53 11 GLY B O 1
ATOM 1402 N N . CYS B 1 12 ? -21.614 -16.598 -24.530 1.00 36.80 12 CYS B N 1
ATOM 1403 C CA . CYS B 1 12 ? -21.043 -16.263 -23.223 1.00 37.50 12 CYS B CA 1
ATOM 1404 C C . CYS B 1 12 ? -22.156 -16.030 -22.228 1.00 38.25 12 CYS B C 1
ATOM 1405 O O . CYS B 1 12 ? -22.695 -14.926 -22.167 1.00 39.99 12 CYS B O 1
ATOM 1408 N N . MET B 1 13 ? -22.510 -17.050 -21.455 1.00 33.72 13 MET B N 1
ATOM 1409 C CA . MET B 1 13 ? -23.522 -16.856 -20.425 1.00 36.97 13 MET B CA 1
ATOM 1410 C C . MET B 1 13 ? -22.991 -16.932 -18.990 1.00 38.74 13 MET B C 1
ATOM 1411 O O . MET B 1 13 ? -23.691 -16.576 -18.040 1.00 35.82 13 MET B O 1
ATOM 1416 N N . VAL B 1 14 ? -21.746 -17.373 -18.846 1.00 37.82 14 VAL B N 1
ATOM 1417 C CA . VAL B 1 14 ? -21.077 -17.396 -17.550 1.00 31.55 14 VAL B CA 1
ATOM 1418 C C . VAL B 1 14 ? -20.773 -15.969 -17.068 1.00 38.08 14 VAL B C 1
ATOM 1419 O O . VAL B 1 14 ? -20.225 -15.157 -17.812 1.00 37.49 14 VAL B O 1
ATOM 1423 N N . ASP B 1 15 ? -21.132 -15.660 -15.825 1.00 34.27 15 ASP B N 1
ATOM 1424 C CA . ASP B 1 15 ? -20.930 -14.311 -15.318 1.00 33.35 15 ASP B CA 1
ATOM 1425 C C . ASP B 1 15 ? -19.455 -13.871 -15.412 1.00 32.07 15 ASP B C 1
ATOM 1426 O O . ASP B 1 15 ? -18.537 -14.646 -15.170 1.00 31.18 15 ASP B O 1
ATOM 1431 N N . ARG B 1 16 ? -19.259 -12.608 -15.760 1.00 28.97 16 ARG B N 1
ATOM 1432 C CA . ARG B 1 16 ? -17.950 -12.035 -16.047 1.00 28.79 16 ARG B CA 1
ATOM 1433 C C . ARG B 1 16 ? -16.866 -12.244 -14.976 1.00 29.33 16 ARG B C 1
ATOM 1434 O O . ARG B 1 16 ? -15.712 -12.475 -15.317 1.00 29.40 16 ARG B O 1
ATOM 1442 N N . PRO B 1 17 ? -17.218 -12.141 -13.678 1.00 32.36 17 PRO B N 1
ATOM 1443 C CA . PRO B 1 17 ? -16.183 -12.455 -12.676 1.00 28.17 17 PRO B CA 1
ATOM 1444 C C . PRO B 1 17 ? -15.619 -13.873 -12.860 1.00 24.45 17 PRO B C 1
ATOM 1445 O O . PRO B 1 17 ? -14.408 -14.078 -12.756 1.00 23.76 17 PRO B O 1
ATOM 1449 N N . PHE B 1 18 ? -16.483 -14.839 -13.150 1.00 24.95 18 PHE B N 1
ATOM 1450 C CA . PHE B 1 18 ? -16.025 -16.219 -13.313 1.00 26.60 18 PHE B CA 1
ATOM 1451 C C . PHE B 1 18 ? -15.215 -16.344 -14.589 1.00 26.65 18 PHE B C 1
ATOM 1452 O O . PHE B 1 18 ? -14.099 -16.863 -14.573 1.00 28.22 18 PHE B O 1
ATOM 1460 N N . ARG B 1 19 ? -15.765 -15.826 -15.686 1.00 26.50 19 ARG B N 1
ATOM 1461 C CA . ARG B 1 19 ? -15.069 -15.815 -16.968 1.00 28.17 19 ARG B CA 1
ATOM 1462 C C . ARG B 1 19 ? -13.694 -15.165 -16.888 1.00 26.78 19 ARG B C 1
ATOM 1463 O O . ARG B 1 19 ? -12.737 -15.650 -17.484 1.00 26.64 19 ARG B O 1
ATOM 1471 N N . GLU B 1 20 ? -13.602 -14.064 -16.147 1.00 28.06 20 GLU B N 1
ATOM 1472 C CA . GLU B 1 20 ? -12.336 -13.350 -16.009 1.00 27.89 20 GLU B CA 1
ATOM 1473 C C . GLU B 1 20 ? -11.333 -13.993 -15.033 1.00 28.39 20 GLU B C 1
ATOM 1474 O O . GLU B 1 20 ? -10.128 -13.937 -15.263 1.00 28.28 20 GLU B O 1
ATOM 1480 N N . ALA B 1 21 ? -11.814 -14.610 -13.956 1.00 27.07 21 ALA B N 1
ATOM 1481 C CA . ALA B 1 21 ? -10.912 -15.406 -13.122 1.00 27.54 21 ALA B CA 1
ATOM 1482 C C . ALA B 1 21 ? -10.233 -16.532 -13.928 1.00 26.73 21 ALA B C 1
ATOM 1483 O O . ALA B 1 21 ? -9.039 -16.768 -13.795 1.00 24.52 21 ALA B O 1
ATOM 1485 N N . ILE B 1 22 ? -11.001 -17.227 -14.763 1.00 26.01 22 ILE B N 1
ATOM 1486 C CA . ILE B 1 22 ? -10.469 -18.377 -15.499 1.00 27.85 22 ILE B CA 1
ATOM 1487 C C . ILE B 1 22 ? -9.528 -17.935 -16.625 1.00 24.04 22 ILE B C 1
ATOM 1488 O O . ILE B 1 22 ? -8.472 -18.527 -16.843 1.00 24.25 22 ILE B O 1
ATOM 1493 N N . ASP B 1 23 ? -9.910 -16.874 -17.318 1.00 25.04 23 ASP B N 1
ATOM 1494 C CA . ASP B 1 23 ? -9.078 -16.310 -18.372 1.00 26.08 23 ASP B CA 1
ATOM 1495 C C . ASP B 1 23 ? -7.731 -15.822 -17.835 1.00 27.21 23 ASP B C 1
ATOM 1496 O O . ASP B 1 23 ? -6.665 -16.057 -18.440 1.00 24.88 23 ASP B O 1
ATOM 1501 N N . THR B 1 24 ? -7.788 -15.133 -16.699 1.00 23.94 24 THR B N 1
ATOM 1502 C CA . THR B 1 24 ? -6.581 -14.648 -16.061 1.00 25.78 24 THR B CA 1
ATOM 1503 C C . THR B 1 24 ? -5.731 -15.815 -15.583 1.00 25.50 24 THR B C 1
ATOM 1504 O O . THR B 1 24 ? -4.512 -15.799 -15.715 1.00 26.66 24 THR B O 1
ATOM 1508 N N . PHE B 1 25 ? -6.374 -16.833 -15.032 1.00 23.24 25 PHE B N 1
ATOM 1509 C CA . PHE B 1 25 ? -5.649 -18.026 -14.655 1.00 22.41 25 PHE B CA 1
ATOM 1510 C C . PHE B 1 25 ? -4.881 -18.594 -15.855 1.00 28.44 25 PHE B C 1
ATOM 1511 O O . PHE B 1 25 ? -3.709 -18.956 -15.721 1.00 25.39 25 PHE B O 1
ATOM 1519 N N . HIS B 1 26 ? -5.536 -18.691 -17.020 1.00 22.73 26 HIS B N 1
ATOM 1520 C CA . HIS B 1 26 ? -4.844 -19.204 -18.215 1.00 23.80 26 HIS B CA 1
ATOM 1521 C C . HIS B 1 26 ? -3.754 -18.262 -18.705 1.00 23.82 26 HIS B C 1
ATOM 1522 O O . HIS B 1 26 ? -2.586 -18.637 -18.819 1.00 22.65 26 HIS B O 1
ATOM 1529 N N . ASN B 1 27 ? -4.139 -17.025 -18.985 1.00 22.75 27 ASN B N 1
ATOM 1530 C CA . ASN B 1 27 ? -3.219 -16.129 -19.647 1.00 25.33 27 ASN B CA 1
ATOM 1531 C C . ASN B 1 27 ? -2.062 -15.645 -18.764 1.00 26.93 27 ASN B C 1
ATOM 1532 O O . ASN B 1 27 ? -0.957 -15.393 -19.269 1.00 29.33 27 ASN B O 1
ATOM 1537 N N . GLY B 1 28 ? -2.297 -15.550 -17.453 1.00 26.73 28 GLY B N 1
ATOM 1538 C CA . GLY B 1 28 ? -1.236 -15.201 -16.508 1.00 24.45 28 GLY B CA 1
ATOM 1539 C C . GLY B 1 28 ? -0.123 -16.241 -16.490 1.00 28.17 28 GLY B C 1
ATOM 1540 O O . GLY B 1 28 ? 1.069 -15.921 -16.507 1.00 34.25 28 GLY B O 1
ATOM 1541 N N . LEU B 1 29 ? -0.508 -17.507 -16.472 1.00 26.81 29 LEU B N 1
ATOM 1542 C CA . LEU B 1 29 ? 0.477 -18.575 -16.514 1.00 28.17 29 LEU B CA 1
ATOM 1543 C C . LEU B 1 29 ? 1.245 -18.489 -17.823 1.00 29.83 29 LEU B C 1
ATOM 1544 O O . LEU B 1 29 ? 2.467 -18.427 -17.826 1.00 31.70 29 LEU B O 1
ATOM 1549 N N . ARG B 1 30 ? 0.510 -18.477 -18.937 1.00 27.90 30 ARG B N 1
ATOM 1550 C CA . ARG B 1 30 ? 1.113 -18.449 -20.272 1.00 29.95 30 ARG B CA 1
ATOM 1551 C C . ARG B 1 30 ? 2.108 -17.318 -20.451 1.00 30.66 30 ARG B C 1
ATOM 1552 O O . ARG B 1 30 ? 3.112 -17.463 -21.147 1.00 32.68 30 ARG B O 1
ATOM 1560 N N . GLN B 1 31 ? 1.779 -16.172 -19.867 1.00 29.79 31 GLN B N 1
ATOM 1561 C CA . GLN B 1 31 ? 2.648 -15.015 -19.914 1.00 36.06 31 GLN B CA 1
ATOM 1562 C C . GLN B 1 31 ? 3.961 -15.337 -19.213 1.00 35.89 31 GLN B C 1
ATOM 1563 O O . GLN B 1 31 ? 5.041 -15.168 -19.787 1.00 35.66 31 GLN B O 1
ATOM 1569 N N . ARG B 1 32 ? 3.854 -15.807 -17.973 1.00 34.73 32 ARG B N 1
ATOM 1570 C CA . ARG B 1 32 ? 5.028 -16.170 -17.189 1.00 37.93 32 ARG B CA 1
ATOM 1571 C C . ARG B 1 32 ? 5.852 -17.212 -17.904 1.00 36.02 32 ARG B C 1
ATOM 1572 O O . ARG B 1 32 ? 7.075 -17.116 -17.951 1.00 40.00 32 ARG B O 1
ATOM 1580 N N . ILE B 1 33 ? 5.188 -18.201 -18.486 1.00 35.52 33 ILE B N 1
ATOM 1581 C CA . ILE B 1 33 ? 5.928 -19.232 -19.197 1.00 34.71 33 ILE B CA 1
ATOM 1582 C C . ILE B 1 33 ? 6.582 -18.639 -20.431 1.00 36.92 33 ILE B C 1
ATOM 1583 O O . ILE B 1 33 ? 7.726 -18.953 -20.736 1.00 42.64 33 ILE B O 1
ATOM 1588 N N . ALA B 1 34 ? 5.860 -17.767 -21.125 1.00 33.57 34 ALA B N 1
ATOM 1589 C CA . ALA B 1 34 ? 6.419 -17.048 -22.264 1.00 40.35 34 ALA B CA 1
ATOM 1590 C C . ALA B 1 34 ? 7.793 -16.443 -21.948 1.00 38.95 34 ALA B C 1
ATOM 1591 O O . ALA B 1 34 ? 8.737 -16.553 -22.741 1.00 38.07 34 ALA B O 1
ATOM 1593 N N . LYS B 1 35 ? 7.895 -15.810 -20.786 1.00 39.30 35 LYS B N 1
ATOM 1594 C CA . LYS B 1 35 ? 9.139 -15.179 -20.345 1.00 42.17 35 LYS B CA 1
ATOM 1595 C C . LYS B 1 35 ? 10.087 -16.180 -19.700 1.00 47.41 35 LYS B C 1
ATOM 1596 O O . LYS B 1 35 ? 11.175 -15.814 -19.260 1.00 50.18 35 LYS B O 1
ATOM 1602 N N . GLY B 1 36 ? 9.663 -17.439 -19.628 1.00 47.49 36 GLY B N 1
ATOM 1603 C CA . GLY B 1 36 ? 10.482 -18.489 -19.051 1.00 43.07 36 GLY B CA 1
ATOM 1604 C C . GLY B 1 36 ? 10.637 -18.363 -17.548 1.00 50.37 36 GLY B C 1
ATOM 1605 O O . GLY B 1 36 ? 11.549 -18.947 -16.958 1.00 56.74 36 GLY B O 1
ATOM 1606 N N . GLU B 1 37 ? 9.742 -17.616 -16.913 1.00 48.49 37 GLU B N 1
ATOM 1607 C CA . GLU B 1 37 ? 9.872 -17.382 -15.484 1.00 46.95 37 GLU B CA 1
ATOM 1608 C C . GLU B 1 37 ? 8.807 -18.043 -14.616 1.00 48.71 37 GLU B C 1
ATOM 1609 O O . GLU B 1 37 ? 8.554 -17.595 -13.496 1.00 52.60 37 GLU B O 1
ATOM 1615 N N . ALA B 1 38 ? 8.189 -19.109 -15.110 1.00 45.86 38 ALA B N 1
ATOM 1616 C CA . ALA B 1 38 ? 7.276 -19.885 -14.267 1.00 44.20 38 ALA B CA 1
ATOM 1617 C C . ALA B 1 38 ? 7.927 -21.206 -13.889 1.00 47.66 38 ALA B C 1
ATOM 1618 O O . ALA B 1 38 ? 8.296 -21.995 -14.761 1.00 47.75 38 ALA B O 1
ATOM 1620 N N . GLU B 1 39 ? 8.062 -21.441 -12.587 1.00 51.62 39 GLU B N 1
ATOM 1621 C CA . GLU B 1 39 ? 8.806 -22.594 -12.076 1.00 56.36 39 GLU B CA 1
ATOM 1622 C C . GLU B 1 39 ? 8.328 -23.932 -12.644 1.00 49.43 39 GLU B C 1
ATOM 1623 O O . GLU B 1 39 ? 7.170 -24.299 -12.481 1.00 50.32 39 GLU B O 1
ATOM 1625 N N . GLY B 1 40 ? 9.223 -24.658 -13.308 1.00 47.40 40 GLY B N 1
ATOM 1626 C CA . GLY B 1 40 ? 8.912 -26.007 -13.762 1.00 46.99 40 GLY B CA 1
ATOM 1627 C C . GLY B 1 40 ? 8.314 -26.130 -15.156 1.00 50.89 40 GLY B C 1
ATOM 1628 O O . GLY B 1 40 ? 8.175 -27.236 -15.692 1.00 48.17 40 GLY B O 1
ATOM 1629 N N . TYR B 1 41 ? 7.958 -25.002 -15.758 1.00 48.22 41 TYR B N 1
ATOM 1630 C CA . TYR B 1 41 ? 7.342 -25.042 -17.076 1.00 43.52 41 TYR B CA 1
ATOM 1631 C C . TYR B 1 41 ? 8.351 -24.869 -18.201 1.00 48.12 41 TYR B C 1
ATOM 1632 O O . TYR B 1 41 ? 8.004 -25.037 -19.377 1.00 46.19 41 TYR B O 1
ATOM 1641 N N . GLY B 1 42 ? 9.594 -24.539 -17.841 1.00 41.64 42 GLY B N 1
ATOM 1642 C CA . GLY B 1 42 ? 10.691 -24.545 -18.799 1.00 41.67 42 GLY B CA 1
ATOM 1643 C C . GLY B 1 42 ? 11.134 -23.186 -19.323 1.00 38.57 42 GLY B C 1
ATOM 1644 O O . GLY B 1 42 ? 10.705 -22.154 -18.830 1.00 38.31 42 GLY B O 1
ATOM 1645 N N . PRO B 1 43 ? 11.996 -23.188 -20.351 1.00 40.63 43 PRO B N 1
ATOM 1646 C CA . PRO B 1 43 ? 12.612 -21.961 -20.876 1.00 42.70 43 PRO B CA 1
ATOM 1647 C C . PRO B 1 43 ? 11.633 -21.085 -21.637 1.00 44.23 43 PRO B C 1
ATOM 1648 O O . PRO B 1 43 ? 10.681 -21.601 -22.231 1.00 44.87 43 PRO B O 1
ATOM 1652 N N . ALA B 1 44 ? 11.886 -19.781 -21.622 1.00 38.94 44 ALA B N 1
ATOM 1653 C CA . ALA B 1 44 ? 11.156 -18.822 -22.445 1.00 40.55 44 ALA B CA 1
ATOM 1654 C C . ALA B 1 44 ? 10.819 -19.371 -23.822 1.00 37.91 44 ALA B C 1
ATOM 1655 O O . ALA B 1 44 ? 11.598 -20.129 -24.396 1.00 43.77 44 ALA B O 1
ATOM 1657 N N . ARG B 1 45 ? 9.671 -18.971 -24.362 1.00 39.35 45 ARG B N 1
ATOM 1658 C CA . ARG B 1 45 ? 9.258 -19.410 -25.700 1.00 41.75 45 ARG B CA 1
ATOM 1659 C C . ARG B 1 45 ? 8.179 -18.527 -26.338 1.00 39.33 45 ARG B C 1
ATOM 1660 O O . ARG B 1 45 ? 7.531 -17.736 -25.650 1.00 36.13 45 ARG B O 1
ATOM 1668 N N . GLU B 1 46 ? 7.996 -18.678 -27.653 1.00 35.71 46 GLU B N 1
ATOM 1669 C CA . GLU B 1 46 ? 6.844 -18.098 -28.332 1.00 35.86 46 GLU B CA 1
ATOM 1670 C C . GLU B 1 46 ? 5.566 -18.676 -27.735 1.00 32.52 46 GLU B C 1
ATOM 1671 O O . GLU B 1 46 ? 5.415 -19.889 -27.607 1.00 32.15 46 GLU B O 1
ATOM 1677 N N . MET B 1 47 ? 4.645 -17.805 -27.363 1.00 29.77 47 MET B N 1
ATOM 1678 C CA . MET B 1 47 ? 3.451 -18.248 -26.676 1.00 31.00 47 MET B CA 1
ATOM 1679 C C . MET B 1 47 ? 2.264 -17.448 -27.155 1.00 28.46 47 MET B C 1
ATOM 1680 O O . MET B 1 47 ? 2.318 -16.226 -27.244 1.00 34.07 47 MET B O 1
ATOM 1685 N N . TYR B 1 48 ? 1.186 -18.134 -27.466 1.00 27.45 48 TYR B N 1
ATOM 1686 C CA . TYR B 1 48 ? -0.022 -17.423 -27.825 1.00 33.94 48 TYR B CA 1
ATOM 1687 C C . TYR B 1 48 ? -0.887 -17.192 -26.598 1.00 30.12 48 TYR B C 1
ATOM 1688 O O . TYR B 1 48 ? -0.992 -18.056 -25.735 1.00 30.05 48 TYR B O 1
ATOM 1697 N N . GLY B 1 49 ? -1.475 -16.009 -26.510 1.00 26.83 49 GLY B N 1
ATOM 1698 C CA . GLY B 1 49 ? -2.525 -15.784 -25.538 1.00 29.71 49 GLY B CA 1
ATOM 1699 C C . GLY B 1 49 ? -3.760 -16.506 -26.034 1.00 26.42 49 GLY B C 1
ATOM 1700 O O . GLY B 1 49 ? -3.918 -16.745 -27.227 1.00 28.61 49 GLY B O 1
ATOM 1701 N N . LEU B 1 50 ? -4.632 -16.871 -25.116 1.00 22.66 50 LEU B N 1
ATOM 1702 C CA . LEU B 1 50 ? -5.882 -17.498 -25.480 1.00 24.61 50 LEU B CA 1
ATOM 1703 C C . LEU B 1 50 ? -6.966 -16.420 -25.562 1.00 24.36 50 LEU B C 1
ATOM 1704 O O . LEU B 1 50 ? -7.283 -15.770 -24.570 1.00 22.02 50 LEU B O 1
ATOM 1709 N N . VAL B 1 51 ? -7.488 -16.195 -26.764 1.00 24.39 51 VAL B N 1
ATOM 1710 C CA . VAL B 1 51 ? -8.675 -15.377 -26.940 1.00 24.40 51 VAL B CA 1
ATOM 1711 C C . VAL B 1 51 ? -9.862 -16.097 -26.297 1.00 24.91 51 VAL B C 1
ATOM 1712 O O . VAL B 1 51 ? -10.070 -17.281 -26.552 1.00 23.63 51 VAL B O 1
ATOM 1716 N N . TYR B 1 52 ? -10.614 -15.401 -25.444 1.00 25.48 52 TYR B N 1
ATOM 1717 C CA . TYR B 1 52 ? -11.836 -15.977 -24.881 1.00 26.67 52 TYR B CA 1
ATOM 1718 C C . TYR B 1 52 ? -12.983 -15.985 -25.900 1.00 27.96 52 TYR B C 1
ATOM 1719 O O . TYR B 1 52 ? -13.446 -14.941 -26.346 1.00 28.64 52 TYR B O 1
ATOM 1728 N N . ASP B 1 53 ? -13.454 -17.179 -26.229 1.00 26.71 53 ASP B N 1
ATOM 1729 C CA . ASP B 1 53 ? -14.309 -17.376 -27.386 1.00 23.45 53 ASP B CA 1
ATOM 1730 C C . ASP B 1 53 ? -15.686 -17.894 -26.982 1.00 25.81 53 ASP B C 1
ATOM 1731 O O . ASP B 1 53 ? -15.821 -19.050 -26.563 1.00 26.98 53 ASP B O 1
ATOM 1736 N N . CYS B 1 54 ? -16.705 -17.045 -27.120 1.00 25.00 54 CYS B N 1
ATOM 1737 C CA . CYS B 1 54 ? -18.053 -17.374 -26.662 1.00 24.34 54 CYS B CA 1
ATOM 1738 C C . CYS B 1 54 ? -18.634 -18.618 -27.335 1.00 26.24 54 CYS B C 1
ATOM 1739 O O . CYS B 1 54 ? -19.516 -19.276 -26.781 1.00 28.26 54 CYS B O 1
ATOM 1742 N N . GLY B 1 55 ? -18.135 -18.948 -28.523 1.00 25.45 55 GLY B N 1
ATOM 1743 C CA . GLY B 1 55 ? -18.578 -20.144 -29.218 1.00 23.62 55 GLY B CA 1
ATOM 1744 C C . GLY B 1 55 ? -17.997 -21.399 -28.595 1.00 24.43 55 GLY B C 1
ATOM 1745 O O . GLY B 1 55 ? -18.662 -22.429 -28.499 1.00 28.00 55 GLY B O 1
ATOM 1746 N N . LEU B 1 56 ? -16.746 -21.323 -28.168 1.00 23.15 56 LEU B N 1
ATOM 1747 C CA . LEU B 1 56 ? -16.146 -22.436 -27.432 1.00 26.53 56 LEU B CA 1
ATOM 1748 C C . LEU B 1 56 ? -16.784 -22.593 -26.036 1.00 24.91 56 LEU B C 1
ATOM 1749 O O . LEU B 1 56 ? -16.928 -23.706 -25.535 1.00 22.25 56 LEU B O 1
ATOM 1754 N N . GLU B 1 57 ? -17.189 -21.482 -25.425 1.00 23.51 57 GLU B N 1
ATOM 1755 C CA . GLU B 1 57 ? -17.911 -21.566 -24.160 1.00 27.02 57 GLU B CA 1
ATOM 1756 C C . GLU B 1 57 ? -19.180 -22.376 -24.393 1.00 30.04 57 GLU B C 1
ATOM 1757 O O . GLU B 1 57 ? -19.483 -23.331 -23.663 1.00 28.63 57 GLU B O 1
ATOM 1763 N N . GLU B 1 58 ? -19.906 -22.002 -25.441 1.00 28.71 58 GLU B N 1
ATOM 1764 C CA . GLU B 1 58 ? -21.107 -22.725 -25.806 1.00 30.92 58 GLU B CA 1
ATOM 1765 C C . GLU B 1 58 ? -20.812 -24.206 -26.047 1.00 27.03 58 GLU B C 1
ATOM 1766 O O . GLU B 1 58 ? -21.601 -25.062 -25.665 1.00 28.31 58 GLU B O 1
ATOM 1772 N N . GLU B 1 59 ? -19.679 -24.515 -26.669 1.00 26.90 59 GLU B N 1
ATOM 1773 C CA . GLU B 1 59 ? -19.330 -25.920 -26.855 1.00 26.14 59 GLU B CA 1
ATOM 1774 C C . GLU B 1 59 ? -19.055 -26.559 -25.502 1.00 29.30 59 GLU B C 1
ATOM 1775 O O . GLU B 1 59 ? -19.417 -27.719 -25.281 1.00 30.70 59 GLU B O 1
ATOM 1781 N N . ALA B 1 60 ? -18.430 -25.810 -24.590 1.00 25.41 60 ALA B N 1
ATOM 1782 C CA . ALA B 1 60 ? -18.161 -26.345 -23.251 1.00 27.14 60 ALA B CA 1
ATOM 1783 C C . ALA B 1 60 ? -19.456 -26.648 -22.499 1.00 28.71 60 ALA B C 1
ATOM 1784 O O . ALA B 1 60 ? -19.554 -27.661 -21.813 1.00 30.54 60 ALA B O 1
ATOM 1786 N N . ARG B 1 61 ? -20.439 -25.760 -22.631 1.00 28.38 61 ARG B N 1
ATOM 1787 C CA . ARG B 1 61 ? -21.774 -25.997 -22.110 1.00 28.87 61 ARG B CA 1
ATOM 1788 C C . ARG B 1 61 ? -22.313 -27.320 -22.656 1.00 34.39 61 ARG B C 1
ATOM 1789 O O . ARG B 1 61 ? -22.812 -28.163 -21.903 1.00 35.78 61 ARG B O 1
ATOM 1797 N N . LYS B 1 62 ? -22.210 -27.510 -23.969 1.00 32.76 62 LYS B N 1
ATOM 1798 C CA . LYS B 1 62 ? -22.710 -28.739 -24.580 1.00 32.06 62 LYS B CA 1
ATOM 1799 C C . LYS B 1 62 ? -21.927 -29.951 -24.102 1.00 28.64 62 LYS B C 1
ATOM 1800 O O . LYS B 1 62 ? -22.492 -31.018 -23.867 1.00 31.60 62 LYS B O 1
ATOM 1806 N N . GLU B 1 63 ? -20.622 -29.787 -23.970 1.00 27.97 63 GLU B N 1
ATOM 1807 C CA . GLU B 1 63 ? -19.776 -30.855 -23.461 1.00 31.29 63 GLU B CA 1
ATOM 1808 C C . GLU B 1 63 ? -20.218 -31.285 -22.058 1.00 31.87 63 GLU B C 1
ATOM 1809 O O . GLU B 1 63 ? -20.172 -32.467 -21.735 1.00 32.50 63 GLU B O 1
ATOM 1815 N N . ILE B 1 64 ? -20.663 -30.334 -21.237 1.00 29.13 64 ILE B N 1
ATOM 1816 C CA . ILE B 1 64 ? -21.148 -30.674 -19.902 1.00 33.65 64 ILE B CA 1
ATOM 1817 C C . ILE B 1 64 ? -22.400 -31.541 -19.998 1.00 32.71 64 ILE B C 1
ATOM 1818 O O . ILE B 1 64 ? -22.466 -32.604 -19.399 1.00 35.86 64 ILE B O 1
ATOM 1823 N N . LYS B 1 65 ? -23.394 -31.067 -20.743 1.00 32.45 65 LYS B N 1
ATOM 1824 C CA . LYS B 1 65 ? -24.609 -31.835 -20.990 1.00 36.16 65 LYS B CA 1
ATOM 1825 C C . LYS B 1 65 ? -24.318 -33.198 -21.631 1.00 35.25 65 LYS B C 1
ATOM 1826 O O . LYS B 1 65 ? -24.950 -34.191 -21.295 1.00 33.39 65 LYS B O 1
ATOM 1832 N N . LEU B 1 66 ? -23.339 -33.247 -22.530 1.00 33.19 66 LEU B N 1
ATOM 1833 C CA . LEU B 1 66 ? -23.085 -34.457 -23.299 1.00 31.11 66 LEU B CA 1
ATOM 1834 C C . LEU B 1 66 ? -21.589 -34.705 -23.538 1.00 33.88 66 LEU B C 1
ATOM 1835 O O . LEU B 1 66 ? -21.014 -34.225 -24.521 1.00 34.67 66 LEU B O 1
ATOM 1840 N N . PRO B 1 67 ? -20.945 -35.446 -22.622 1.00 39.00 67 PRO B N 1
ATOM 1841 C CA . PRO B 1 67 ? -19.508 -35.738 -22.707 1.00 36.62 67 PRO B CA 1
ATOM 1842 C C . PRO B 1 67 ? -19.116 -36.385 -24.028 1.00 35.07 67 PRO B C 1
ATOM 1843 O O . PRO B 1 67 ? -19.769 -37.315 -24.464 1.00 36.29 67 PRO B O 1
ATOM 1847 N N . GLY B 1 68 ? -18.056 -35.896 -24.657 1.00 34.54 68 GLY B N 1
ATOM 1848 C CA . GLY B 1 68 ? -17.677 -36.393 -25.962 1.00 34.16 68 GLY B CA 1
ATOM 1849 C C . GLY B 1 68 ? -17.937 -35.366 -27.051 1.00 34.17 68 GLY B C 1
ATOM 1850 O O . GLY B 1 68 ? -17.336 -35.416 -28.119 1.00 35.57 68 GLY B O 1
ATOM 1851 N N . TYR B 1 69 ? -18.825 -34.421 -26.766 1.00 31.83 69 TYR B N 1
ATOM 1852 C CA . TYR B 1 69 ? -19.164 -33.380 -27.715 1.00 33.04 69 TYR B CA 1
ATOM 1853 C C . TYR B 1 69 ? -17.936 -32.660 -28.267 1.00 33.67 69 TYR B C 1
ATOM 1854 O O . TYR B 1 69 ? -17.855 -32.377 -29.460 1.00 32.92 69 TYR B O 1
ATOM 1863 N N . ALA B 1 70 ? -16.980 -32.366 -27.396 1.00 36.10 70 ALA B N 1
ATOM 1864 C CA . ALA B 1 70 ? -15.819 -31.582 -27.801 1.00 38.18 70 ALA B CA 1
ATOM 1865 C C . ALA B 1 70 ? -14.900 -32.386 -28.711 1.00 34.93 70 ALA B C 1
ATOM 1866 O O . ALA B 1 70 ? -14.401 -31.869 -29.711 1.00 35.81 70 ALA B O 1
ATOM 1868 N N . ASP B 1 71 ? -14.682 -33.646 -28.352 1.00 35.42 71 ASP B N 1
ATOM 1869 C CA . ASP B 1 71 ? -13.946 -34.578 -29.197 1.00 37.70 71 ASP B CA 1
ATOM 1870 C C . ASP B 1 71 ? -14.481 -34.619 -30.616 1.00 36.02 71 ASP B C 1
ATOM 1871 O O . ASP B 1 71 ? -13.701 -34.609 -31.566 1.00 39.16 71 ASP B O 1
ATOM 1876 N N . LEU B 1 72 ? -15.804 -34.674 -30.760 1.00 32.65 72 LEU B N 1
ATOM 1877 C CA . LEU B 1 72 ? -16.420 -34.720 -32.086 1.00 35.05 72 LEU B CA 1
ATOM 1878 C C . LEU B 1 72 ? -15.962 -33.568 -32.942 1.00 35.50 72 LEU B C 1
ATOM 1879 O O . LEU B 1 72 ? -15.867 -33.700 -34.158 1.00 37.65 72 LEU B O 1
ATOM 1884 N N . HIS B 1 73 ? -15.717 -32.428 -32.302 1.00 33.45 73 HIS B N 1
ATOM 1885 C CA . HIS B 1 73 ? -15.348 -31.205 -33.009 1.00 35.43 73 HIS B CA 1
ATOM 1886 C C . HIS B 1 73 ? -13.838 -30.954 -32.968 1.00 36.21 73 HIS B C 1
ATOM 1887 O O . HIS B 1 73 ? -13.357 -29.875 -33.330 1.00 32.87 73 HIS B O 1
ATOM 1894 N N . HIS B 1 74 ? -13.099 -31.973 -32.537 1.00 32.79 74 HIS B N 1
ATOM 1895 C CA . HIS B 1 74 ? -11.650 -31.911 -32.546 1.00 37.11 74 HIS B CA 1
ATOM 1896 C C . HIS B 1 74 ? -11.127 -30.771 -31.664 1.00 34.54 74 HIS B C 1
ATOM 1897 O O . HIS B 1 74 ? -10.191 -30.057 -32.035 1.00 34.31 74 HIS B O 1
ATOM 1904 N N . ARG B 1 75 ? -11.745 -30.603 -30.502 1.00 31.29 75 ARG B N 1
ATOM 1905 C CA . ARG B 1 75 ? -11.287 -29.607 -29.541 1.00 35.41 75 ARG B CA 1
ATOM 1906 C C . ARG B 1 75 ? -10.435 -30.222 -28.430 1.00 30.02 75 ARG B C 1
ATOM 1907 O O . ARG B 1 75 ? -10.460 -31.422 -28.192 1.00 30.26 75 ARG B O 1
ATOM 1915 N N . GLY B 1 76 ? -9.683 -29.375 -27.749 1.00 31.15 76 GLY B N 1
ATOM 1916 C CA . GLY B 1 76 ? -9.062 -29.772 -26.501 1.00 29.39 76 GLY B CA 1
ATOM 1917 C C . GLY B 1 76 ? -10.062 -29.530 -25.380 1.00 26.97 76 GLY B C 1
ATOM 1918 O O . GLY B 1 76 ? -10.890 -28.618 -25.450 1.00 24.99 76 GLY B O 1
ATOM 1919 N N . VAL B 1 77 ? -9.989 -30.351 -24.346 1.00 25.27 77 VAL B N 1
ATOM 1920 C CA . VAL B 1 77 ? -10.906 -30.235 -23.227 1.00 30.70 77 VAL B CA 1
ATOM 1921 C C . VAL B 1 77 ? -10.149 -30.223 -21.910 1.00 31.07 77 VAL B C 1
ATOM 1922 O O . VAL B 1 77 ? -9.106 -30.852 -21.758 1.00 26.81 77 VAL B O 1
ATOM 1926 N N . THR B 1 78 ? -10.735 -29.536 -20.946 1.00 31.36 78 THR B N 1
ATOM 1927 C CA . THR B 1 78 ? -10.135 -29.358 -19.653 1.00 27.13 78 THR B CA 1
ATOM 1928 C C . THR B 1 78 ? -11.298 -29.361 -18.673 1.00 29.29 78 THR B C 1
ATOM 1929 O O . THR B 1 78 ? -12.400 -28.874 -18.981 1.00 26.63 78 THR B O 1
ATOM 1933 N N . ARG B 1 79 ? -11.083 -29.993 -17.525 1.00 33.70 79 ARG B N 1
ATOM 1934 C CA . ARG B 1 79 ? -12.155 -30.205 -16.552 1.00 34.51 79 ARG B CA 1
ATOM 1935 C C . ARG B 1 79 ? -11.665 -30.003 -15.132 1.00 30.00 79 ARG B C 1
ATOM 1936 O O . ARG B 1 79 ? -10.596 -30.476 -14.769 1.00 31.68 79 ARG B O 1
ATOM 1944 N N . PHE B 1 80 ? -12.451 -29.288 -14.337 1.00 30.63 80 PHE B N 1
ATOM 1945 C CA . PHE B 1 80 ? -12.114 -29.056 -12.942 1.00 32.85 80 PHE B CA 1
ATOM 1946 C C . PHE B 1 80 ? -13.354 -28.879 -12.092 1.00 34.54 80 PHE B C 1
ATOM 1947 O O . PHE B 1 80 ? -14.271 -28.143 -12.448 1.00 35.70 80 PHE B O 1
ATOM 1955 N N . SER B 1 81 ? -13.378 -29.593 -10.975 1.00 36.51 81 SER B N 1
ATOM 1956 C CA . SER B 1 81 ? -14.537 -29.624 -10.098 1.00 40.15 81 SER B CA 1
ATOM 1957 C C . SER B 1 81 ? -14.096 -29.449 -8.668 1.00 42.21 81 SER B C 1
ATOM 1958 O O . SER B 1 81 ? -12.906 -29.529 -8.362 1.00 42.90 81 SER B O 1
ATOM 1961 N N . GLY B 1 82 ? -15.059 -29.226 -7.787 1.00 45.66 82 GLY B N 1
ATOM 1962 C CA . GLY B 1 82 ? -14.760 -29.089 -6.377 1.00 46.96 82 GLY B CA 1
ATOM 1963 C C . GLY B 1 82 ? -15.998 -28.959 -5.522 1.00 48.89 82 GLY B C 1
ATOM 1964 O O . GLY B 1 82 ? -16.933 -28.234 -5.859 1.00 48.73 82 GLY B O 1
ATOM 1965 N N . ASP B 1 83 ? -16.013 -29.690 -4.413 1.00 60.62 83 ASP B N 1
ATOM 1966 C CA . ASP B 1 83 ? -17.038 -29.488 -3.398 1.00 57.36 83 ASP B CA 1
ATOM 1967 C C . ASP B 1 83 ? -16.665 -28.214 -2.675 1.00 57.36 83 ASP B C 1
ATOM 1968 O O . ASP B 1 83 ? -15.480 -27.917 -2.496 1.00 52.79 83 ASP B O 1
ATOM 1973 N N . TYR B 1 84 ? -17.661 -27.441 -2.274 1.00 53.68 84 TYR B N 1
ATOM 1974 C CA . TYR B 1 84 ? -17.342 -26.187 -1.622 1.00 61.26 84 TYR B CA 1
ATOM 1975 C C . TYR B 1 84 ? -18.442 -25.704 -0.697 1.00 63.08 84 TYR B C 1
ATOM 1976 O O . TYR B 1 84 ? -19.623 -26.017 -0.876 1.00 63.92 84 TYR B O 1
ATOM 1985 N N . GLU B 1 85 ? -18.015 -24.952 0.309 1.00 64.88 85 GLU B N 1
ATOM 1986 C CA . GLU B 1 85 ? -18.881 -24.083 1.082 1.00 66.02 85 GLU B CA 1
ATOM 1987 C C . GLU B 1 85 ? -18.213 -22.724 0.959 1.00 65.49 85 GLU B C 1
ATOM 1988 O O . GLU B 1 85 ? -16.981 -22.637 0.899 1.00 62.27 85 GLU B O 1
ATOM 1990 N N . GLY B 1 86 ? -19.013 -21.666 0.894 1.00 67.01 86 GLY B N 1
ATOM 1991 C CA . GLY B 1 86 ? -18.487 -20.336 0.653 1.00 55.67 86 GLY B CA 1
ATOM 1992 C C . GLY B 1 86 ? -19.133 -19.709 -0.568 1.00 58.93 86 GLY B C 1
ATOM 1993 O O . GLY B 1 86 ? -20.178 -20.164 -1.048 1.00 54.02 86 GLY B O 1
ATOM 1994 N N . SER B 1 87 ? -18.518 -18.645 -1.067 1.00 56.95 87 SER B N 1
ATOM 1995 C CA . SER B 1 87 ? -19.000 -18.005 -2.278 1.00 55.06 87 SER B CA 1
ATOM 1996 C C . SER B 1 87 ? -18.454 -18.747 -3.499 1.00 51.05 87 SER B C 1
ATOM 1997 O O . SER B 1 87 ? -17.294 -19.188 -3.509 1.00 46.01 87 SER B O 1
ATOM 2000 N N . ALA B 1 88 ? -19.298 -18.882 -4.518 1.00 51.63 88 ALA B N 1
ATOM 2001 C CA . ALA B 1 88 ? -18.930 -19.582 -5.748 1.00 48.10 88 ALA B CA 1
ATOM 2002 C C . ALA B 1 88 ? -17.573 -19.110 -6.246 1.00 40.46 88 ALA B C 1
ATOM 2003 O O . ALA B 1 88 ? -16.735 -19.906 -6.660 1.00 41.54 88 ALA B O 1
ATOM 2005 N N . ILE B 1 89 ? -17.347 -17.806 -6.167 1.00 44.02 89 ILE B N 1
ATOM 2006 C CA . ILE B 1 89 ? -16.098 -17.236 -6.646 1.00 41.47 89 ILE B CA 1
ATOM 2007 C C . ILE B 1 89 ? -14.938 -17.622 -5.719 1.00 41.44 89 ILE B C 1
ATOM 2008 O O . ILE B 1 89 ? -13.793 -17.752 -6.157 1.00 40.35 89 ILE B O 1
ATOM 2013 N N . SER B 1 90 ? -15.244 -17.819 -4.441 1.00 41.94 90 SER B N 1
ATOM 2014 C CA . SER B 1 90 ? -14.254 -18.308 -3.485 1.00 46.79 90 SER B CA 1
ATOM 2015 C C . SER B 1 90 ? -13.879 -19.742 -3.837 1.00 45.18 90 SER B C 1
ATOM 2016 O O . SER B 1 90 ? -12.704 -20.121 -3.829 1.00 42.79 90 SER B O 1
ATOM 2018 N N . ALA B 1 91 ? -14.894 -20.532 -4.166 1.00 43.16 91 ALA B N 1
ATOM 2019 C CA . ALA B 1 91 ? -14.692 -21.918 -4.582 1.00 45.79 91 ALA B CA 1
ATOM 2020 C C . ALA B 1 91 ? -13.802 -22.021 -5.821 1.00 44.44 91 ALA B C 1
ATOM 2021 O O . ALA B 1 91 ? -12.858 -22.824 -5.850 1.00 43.36 91 ALA B O 1
ATOM 2023 N N . LEU B 1 92 ? -14.100 -21.207 -6.838 1.00 41.80 92 LEU B N 1
ATOM 2024 C CA . LEU B 1 92 ? -13.357 -21.264 -8.097 1.00 38.37 92 LEU B CA 1
ATOM 2025 C C . LEU B 1 92 ? -11.875 -20.971 -7.869 1.00 36.55 92 LEU B C 1
ATOM 2026 O O . LEU B 1 92 ? -11.004 -21.652 -8.401 1.00 37.58 92 LEU B O 1
ATOM 2031 N N . LYS B 1 93 ? -11.590 -19.955 -7.071 1.00 38.27 93 LYS B N 1
ATOM 2032 C CA . LYS B 1 93 ? -10.208 -19.623 -6.750 1.00 41.69 93 LYS B CA 1
ATOM 2033 C C . LYS B 1 93 ? -9.478 -20.868 -6.261 1.00 42.59 93 LYS B C 1
ATOM 2034 O O . LYS B 1 93 ? -8.346 -21.141 -6.654 1.00 41.53 93 LYS B O 1
ATOM 2040 N N . GLU B 1 94 ? -10.138 -21.628 -5.397 1.00 43.90 94 GLU B N 1
ATOM 2041 C CA . GLU B 1 94 ? -9.501 -22.784 -4.791 1.00 43.96 94 GLU B CA 1
ATOM 2042 C C . GLU B 1 94 ? -9.467 -23.957 -5.746 1.00 42.09 94 GLU B C 1
ATOM 2043 O O . GLU B 1 94 ? -8.429 -24.610 -5.899 1.00 39.96 94 GLU B O 1
ATOM 2049 N N . ILE B 1 95 ? -10.593 -24.229 -6.392 1.00 36.08 95 ILE B N 1
ATOM 2050 C CA . ILE B 1 95 ? -10.599 -25.259 -7.427 1.00 40.65 95 ILE B CA 1
ATOM 2051 C C . ILE B 1 95 ? -9.488 -25.008 -8.451 1.00 36.44 95 ILE B C 1
ATOM 2052 O O . ILE B 1 95 ? -8.822 -25.938 -8.896 1.00 39.84 95 ILE B O 1
ATOM 2057 N N . LEU B 1 96 ? -9.263 -23.747 -8.800 1.00 35.44 96 LEU B N 1
ATOM 2058 C CA . LEU B 1 96 ? -8.207 -23.426 -9.746 1.00 34.38 96 LEU B CA 1
ATOM 2059 C C . LEU B 1 96 ? -6.832 -23.658 -9.135 1.00 34.54 96 LEU B C 1
ATOM 2060 O O . LEU B 1 96 ? -5.874 -23.938 -9.854 1.00 38.54 96 LEU B O 1
ATOM 2065 N N . GLU B 1 97 ? -6.740 -23.537 -7.811 1.00 38.40 97 GLU B N 1
ATOM 2066 C CA . GLU B 1 97 ? -5.525 -23.907 -7.069 1.00 42.47 97 GLU B CA 1
ATOM 2067 C C . GLU B 1 97 ? -5.179 -25.379 -7.288 1.00 34.82 97 GLU B C 1
ATOM 2068 O O . GLU B 1 97 ? -4.071 -25.713 -7.699 1.00 26.71 97 GLU B O 1
ATOM 2074 N N . THR B 1 98 ? -6.142 -26.237 -6.951 1.00 31.88 98 THR B N 1
ATOM 2075 C CA . THR B 1 98 ? -6.017 -27.686 -7.062 1.00 38.82 98 THR B CA 1
ATOM 2076 C C . THR B 1 98 ? -5.712 -28.082 -8.505 1.00 39.31 98 THR B C 1
ATOM 2077 O O . THR B 1 98 ? -4.807 -28.878 -8.776 1.00 33.24 98 THR B O 1
ATOM 2081 N N . PHE B 1 99 ? -6.484 -27.503 -9.422 1.00 40.63 99 PHE B N 1
ATOM 2082 C CA . PHE B 1 99 ? -6.331 -27.721 -10.857 1.00 33.95 99 PHE B CA 1
ATOM 2083 C C . PHE B 1 99 ? -4.879 -27.514 -11.280 1.00 34.86 99 PHE B C 1
ATOM 2084 O O . PHE B 1 99 ? -4.296 -28.358 -11.960 1.00 34.92 99 PHE B O 1
ATOM 2092 N N . SER B 1 100 ? -4.282 -26.407 -10.846 1.00 34.91 100 SER B N 1
ATOM 2093 C CA . SER B 1 100 ? -2.911 -26.068 -11.238 1.00 35.50 100 SER B CA 1
ATOM 2094 C C . SER B 1 100 ? -1.886 -27.176 -10.997 1.00 39.34 100 SER B C 1
ATOM 2095 O O . SER B 1 100 ? -0.844 -27.212 -11.660 1.00 38.90 100 SER B O 1
ATOM 2098 N N . ALA B 1 101 ? -2.169 -28.061 -10.041 1.00 38.92 101 ALA B N 1
ATOM 2099 C CA . ALA B 1 101 ? -1.244 -29.150 -9.701 1.00 42.43 101 ALA B CA 1
ATOM 2100 C C . ALA B 1 101 ? -1.415 -30.373 -10.610 1.00 44.73 101 ALA B C 1
ATOM 2101 O O . ALA B 1 101 ? -0.560 -31.259 -10.652 1.00 45.45 101 ALA B O 1
ATOM 2103 N N . ASP B 1 102 ? -2.535 -30.404 -11.323 1.00 41.56 102 ASP B N 1
ATOM 2104 C CA . ASP B 1 102 ? -2.861 -31.473 -12.261 1.00 41.57 102 ASP B CA 1
ATOM 2105 C C . ASP B 1 102 ? -2.031 -31.357 -13.546 1.00 45.53 102 ASP B C 1
ATOM 2106 O O . ASP B 1 102 ? -2.439 -30.707 -14.516 1.00 47.91 102 ASP B O 1
ATOM 2111 N N . LYS B 1 103 ? -0.865 -31.992 -13.547 1.00 46.00 103 LYS B N 1
ATOM 2112 C CA . LYS B 1 103 ? 0.110 -31.844 -14.624 1.00 45.20 103 LYS B CA 1
ATOM 2113 C C . LYS B 1 103 ? -0.437 -32.165 -16.015 1.00 46.56 103 LYS B C 1
ATOM 2114 O O . LYS B 1 103 ? -0.046 -31.543 -17.002 1.00 43.17 103 LYS B O 1
ATOM 2120 N N . ASN B 1 104 ? -1.324 -33.144 -16.112 1.00 43.41 104 ASN B N 1
ATOM 2121 C CA . ASN B 1 104 ? -1.790 -33.541 -17.432 1.00 50.81 104 ASN B CA 1
ATOM 2122 C C . ASN B 1 104 ? -2.769 -32.525 -18.020 1.00 47.11 104 ASN B C 1
ATOM 2123 O O . ASN B 1 104 ? -2.750 -32.252 -19.219 1.00 46.40 104 ASN B O 1
ATOM 2128 N N . SER B 1 105 ? -3.613 -31.962 -17.161 1.00 44.07 105 SER B N 1
ATOM 2129 C CA . SER B 1 105 ? -4.559 -30.941 -17.570 1.00 38.78 105 SER B CA 1
ATOM 2130 C C . SER B 1 105 ? -3.839 -29.663 -17.926 1.00 37.57 105 SER B C 1
ATOM 2131 O O . SER B 1 105 ? -4.175 -29.001 -18.919 1.00 36.90 105 SER B O 1
ATOM 2134 N N . MET B 1 106 ? -2.832 -29.326 -17.130 1.00 35.70 106 MET B N 1
ATOM 2135 C CA . MET B 1 106 ? -2.074 -28.104 -17.365 1.00 34.39 106 MET B CA 1
ATOM 2136 C C . MET B 1 106 ? -1.429 -28.138 -18.728 1.00 29.83 106 MET B C 1
ATOM 2137 O O . MET B 1 106 ? -1.074 -27.105 -19.270 1.00 26.15 106 MET B O 1
ATOM 2142 N N . ARG B 1 107 ? -1.271 -29.336 -19.275 1.00 28.98 107 ARG B N 1
ATOM 2143 C CA . ARG B 1 107 ? -0.659 -29.478 -20.580 1.00 31.20 107 ARG B CA 1
ATOM 2144 C C . ARG B 1 107 ? -1.506 -28.721 -21.601 1.00 30.48 107 ARG B C 1
ATOM 2145 O O . ARG B 1 107 ? -0.973 -27.968 -22.411 1.00 27.79 107 ARG B O 1
ATOM 2153 N N . GLN B 1 108 ? -2.824 -28.918 -21.545 1.00 24.59 108 GLN B N 1
ATOM 2154 C CA . GLN B 1 108 ? -3.722 -28.239 -22.463 1.00 26.55 108 GLN B CA 1
ATOM 2155 C C . GLN B 1 108 ? -3.753 -26.739 -22.150 1.00 26.03 108 GLN B C 1
ATOM 2156 O O . GLN B 1 108 ? -3.656 -25.909 -23.050 1.00 22.13 108 GLN B O 1
ATOM 2162 N N . VAL B 1 109 ? -3.859 -26.406 -20.867 1.00 27.00 109 VAL B N 1
ATOM 2163 C CA . VAL B 1 109 ? -3.900 -25.012 -20.415 1.00 27.28 109 VAL B CA 1
ATOM 2164 C C . VAL B 1 109 ? -2.737 -24.178 -20.936 1.00 27.82 109 VAL B C 1
ATOM 2165 O O . VAL B 1 109 ? -2.844 -22.951 -21.097 1.00 25.26 109 VAL B O 1
ATOM 2169 N N . VAL B 1 110 ? -1.636 -24.860 -21.231 1.00 24.60 110 VAL B N 1
ATOM 2170 C CA . VAL B 1 110 ? -0.352 -24.201 -21.399 1.00 23.48 110 VAL B CA 1
ATOM 2171 C C . VAL B 1 110 ? 0.237 -24.405 -22.800 1.00 25.62 110 VAL B C 1
ATOM 2172 O O . VAL B 1 110 ? 1.244 -23.802 -23.166 1.00 26.98 110 VAL B O 1
ATOM 2176 N N . TYR B 1 111 ? -0.426 -25.242 -23.585 1.00 23.41 111 TYR B N 1
ATOM 2177 C CA . TYR B 1 111 ? -0.054 -25.488 -24.974 1.00 29.74 111 TYR B CA 1
ATOM 2178 C C . TYR B 1 111 ? 0.065 -24.181 -25.768 1.00 28.71 111 TYR B C 1
ATOM 2179 O O . TYR B 1 111 ? -0.929 -23.522 -26.011 1.00 27.16 111 TYR B O 1
ATOM 2188 N N . PRO B 1 112 ? 1.284 -23.822 -26.199 1.00 30.60 112 PRO B N 1
ATOM 2189 C CA . PRO B 1 112 ? 1.511 -22.519 -26.837 1.00 32.52 112 PRO B CA 1
ATOM 2190 C C . PRO B 1 112 ? 0.727 -22.325 -28.121 1.00 30.29 112 PRO B C 1
ATOM 2191 O O . PRO B 1 112 ? 0.504 -21.181 -28.497 1.00 32.28 112 PRO B O 1
ATOM 2195 N N . LYS B 1 113 ? 0.332 -23.408 -28.780 1.00 26.83 113 LYS B N 1
ATOM 2196 C CA . LYS B 1 113 ? -0.301 -23.297 -30.086 1.00 32.66 113 LYS B CA 1
ATOM 2197 C C . LYS B 1 113 ? -1.826 -23.217 -30.044 1.00 30.03 113 LYS B C 1
ATOM 2198 O O . LYS B 1 113 ? -2.472 -23.084 -31.085 1.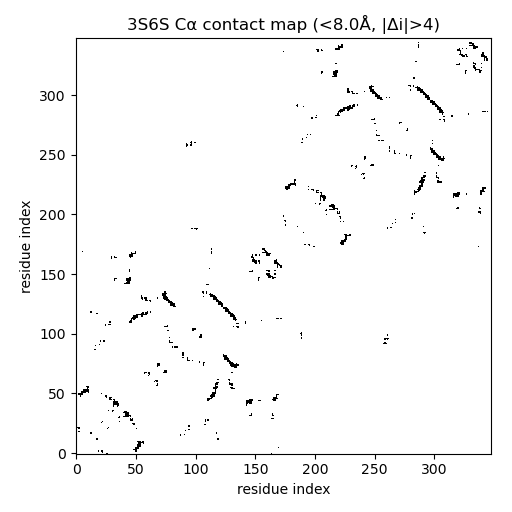00 30.84 113 LYS B O 1
ATOM 2204 N N . ALA B 1 114 ? -2.404 -23.314 -28.855 1.00 26.48 114 ALA B N 1
ATOM 2205 C CA . ALA B 1 114 ? -3.835 -23.069 -28.708 1.00 27.36 114 ALA B CA 1
ATOM 2206 C C . ALA B 1 114 ? -4.016 -21.558 -28.735 1.00 27.19 114 ALA B C 1
ATOM 2207 O O . ALA B 1 114 ? -3.150 -20.825 -28.262 1.00 25.51 114 ALA B O 1
ATOM 2209 N N . THR B 1 115 ? -5.127 -21.084 -29.290 1.00 22.67 115 THR B N 1
ATOM 2210 C CA . THR B 1 115 ? -5.283 -19.650 -29.491 1.00 25.24 115 THR B CA 1
ATOM 2211 C C . THR B 1 115 ? -6.634 -19.143 -29.033 1.00 22.67 115 THR B C 1
ATOM 2212 O O . THR B 1 115 ? -6.819 -17.951 -28.905 1.00 23.67 115 THR B O 1
ATOM 2216 N N . ARG B 1 116 ? -7.576 -20.051 -28.812 1.00 22.91 116 ARG B N 1
ATOM 2217 C CA . ARG B 1 116 ? -8.911 -19.683 -28.361 1.00 22.20 116 ARG B CA 1
ATOM 2218 C C . ARG B 1 116 ? -9.413 -20.723 -27.386 1.00 22.13 116 ARG B C 1
ATOM 2219 O O . ARG B 1 116 ? -9.060 -21.901 -27.484 1.00 24.26 116 ARG B O 1
ATOM 2227 N N . PHE B 1 117 ? -10.268 -20.293 -26.466 1.00 23.32 117 PHE B N 1
ATOM 2228 C CA . PHE B 1 117 ? -10.902 -21.206 -25.527 1.00 23.65 117 PHE B CA 1
ATOM 2229 C C . PHE B 1 117 ? -12.116 -20.545 -24.917 1.00 23.78 117 PHE B C 1
ATOM 2230 O O . PHE B 1 117 ? -12.270 -19.319 -24.984 1.00 24.26 117 PHE B O 1
ATOM 2238 N N . GLY B 1 118 ? -12.977 -21.364 -24.324 1.00 22.67 118 GLY B N 1
ATOM 2239 C CA . GLY B 1 118 ? -14.098 -20.874 -23.542 1.00 22.53 118 GLY B CA 1
ATOM 2240 C C . GLY B 1 118 ? -14.500 -21.878 -22.477 1.00 26.05 118 GLY B C 1
ATOM 2241 O O . GLY B 1 118 ? -14.182 -23.063 -22.582 1.00 24.74 118 GLY B O 1
ATOM 2242 N N . CYS B 1 119 ? -15.201 -21.418 -21.447 1.00 25.07 119 CYS B N 1
ATOM 2243 C CA . CYS B 1 119 ? -15.560 -22.316 -20.354 1.00 26.12 119 CYS B CA 1
ATOM 2244 C C . CYS B 1 119 ? -16.988 -22.124 -19.886 1.00 29.14 119 CYS B C 1
ATOM 2245 O O . CYS B 1 119 ? -17.546 -21.027 -19.950 1.00 30.46 119 CYS B O 1
ATOM 2248 N N . SER B 1 120 ? -17.565 -23.206 -19.394 1.00 30.29 120 SER B N 1
ATOM 2249 C CA .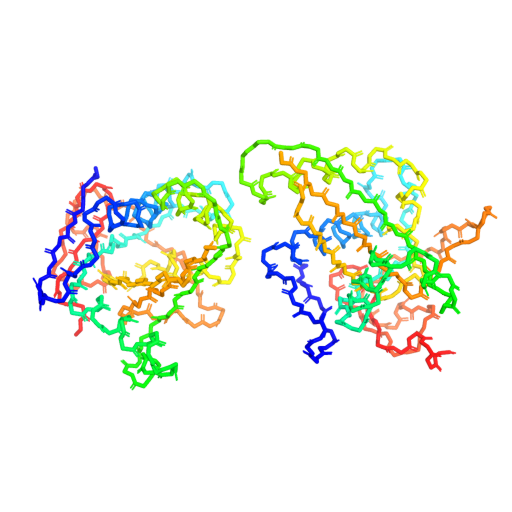 SER B 1 120 ? -18.904 -23.167 -18.849 1.00 32.12 120 SER B CA 1
ATOM 2250 C C . SER B 1 120 ? -18.908 -24.011 -17.581 1.00 31.32 120 SER B C 1
ATOM 2251 O O . SER B 1 120 ? -18.075 -24.893 -17.424 1.00 31.41 120 SER B O 1
ATOM 2254 N N . GLY B 1 121 ? -19.832 -23.728 -16.670 1.00 33.45 121 GLY B N 1
ATOM 2255 C CA . GLY B 1 121 ? -19.942 -24.497 -15.448 1.00 33.38 121 GLY B CA 1
ATOM 2256 C C . GLY B 1 121 ? -21.373 -24.813 -15.067 1.00 35.27 121 GLY B C 1
ATOM 2257 O O . GLY B 1 121 ? -22.309 -24.235 -15.612 1.00 35.89 121 GLY B O 1
ATOM 2258 N N . ARG B 1 122 ? -21.544 -25.749 -14.141 1.00 41.85 122 ARG B N 1
ATOM 2259 C CA . ARG B 1 122 ? -22.852 -25.947 -13.520 1.00 46.69 122 ARG B CA 1
ATOM 2260 C C . ARG B 1 122 ? -22.753 -26.059 -12.003 1.00 45.17 122 ARG B C 1
ATOM 2261 O O . ARG B 1 122 ? -21.703 -26.391 -11.443 1.00 38.57 122 ARG B O 1
ATOM 2269 N N . LEU B 1 123 ? -23.865 -25.763 -11.345 1.00 52.95 123 LEU B N 1
ATOM 2270 C CA . LEU B 1 123 ? -23.930 -25.821 -9.892 1.00 56.18 123 LEU B CA 1
ATOM 2271 C C . LEU B 1 123 ? -24.893 -26.921 -9.443 1.00 52.48 123 LEU B C 1
ATOM 2272 O O . LEU B 1 123 ? -26.092 -26.872 -9.722 1.00 52.97 123 LEU B O 1
ATOM 2277 N N . ARG B 1 124 ? -24.350 -27.927 -8.770 1.00 53.01 124 ARG B N 1
ATOM 2278 C CA . ARG B 1 124 ? -25.159 -29.044 -8.287 1.00 57.99 124 ARG B CA 1
ATOM 2279 C C . ARG B 1 124 ? -24.788 -29.446 -6.860 1.00 51.87 124 ARG B C 1
ATOM 2280 O O . ARG B 1 124 ? -24.241 -28.645 -6.100 1.00 52.85 124 ARG B O 1
ATOM 2288 N N . ARG B 1 132 ? -22.752 -28.583 -1.774 1.00 53.77 132 ARG B N 1
ATOM 2289 C CA . ARG B 1 132 ? -22.609 -27.727 -2.955 1.00 55.43 132 ARG B CA 1
ATOM 2290 C C . ARG B 1 132 ? -21.334 -28.039 -3.749 1.00 54.92 132 ARG B C 1
ATOM 2291 O O . ARG B 1 132 ? -20.227 -28.053 -3.199 1.00 57.11 132 ARG B O 1
ATOM 2293 N N . ARG B 1 133 ? -21.501 -28.285 -5.045 1.00 55.72 133 ARG B N 1
ATOM 2294 C CA . ARG B 1 133 ? -20.380 -28.605 -5.933 1.00 53.14 133 ARG B CA 1
ATOM 2295 C C . ARG B 1 133 ? -20.393 -27.736 -7.189 1.00 45.25 133 ARG B C 1
ATOM 2296 O O . ARG B 1 133 ? -21.457 -27.390 -7.697 1.00 42.55 133 ARG B O 1
ATOM 2304 N N . MET B 1 134 ? -19.213 -27.380 -7.687 1.00 46.36 134 MET B N 1
ATOM 2305 C CA . MET B 1 134 ? -19.127 -26.782 -9.020 1.00 46.40 134 MET B CA 1
ATOM 2306 C C . MET B 1 134 ? -18.301 -27.628 -9.993 1.00 40.35 134 MET B C 1
ATOM 2307 O O . MET B 1 134 ? -17.223 -28.116 -9.653 1.00 41.08 134 MET B O 1
ATOM 2312 N N . ASP B 1 135 ? -18.832 -27.796 -11.200 1.00 37.74 135 ASP B N 1
ATOM 2313 C CA . ASP B 1 135 ? -18.132 -28.469 -12.299 1.00 40.05 135 ASP B CA 1
ATOM 2314 C C . ASP B 1 135 ? -17.816 -27.484 -13.415 1.00 38.33 135 ASP B C 1
ATOM 2315 O O . ASP B 1 135 ? -18.683 -26.717 -13.836 1.00 36.51 135 ASP B O 1
ATOM 2320 N N . TRP B 1 136 ? -16.582 -27.508 -13.905 1.00 35.60 136 TRP B N 1
ATOM 2321 C CA . TRP B 1 136 ? -16.199 -26.640 -15.019 1.00 35.67 136 TRP B CA 1
ATOM 2322 C C . TRP B 1 136 ? -15.588 -27.434 -16.156 1.00 33.74 136 TRP B C 1
ATOM 2323 O O . TRP B 1 136 ? -14.861 -28.413 -15.928 1.00 32.86 136 TRP B O 1
ATOM 2334 N N . VAL B 1 137 ? -15.888 -27.025 -17.380 1.00 29.13 137 VAL B N 1
ATOM 2335 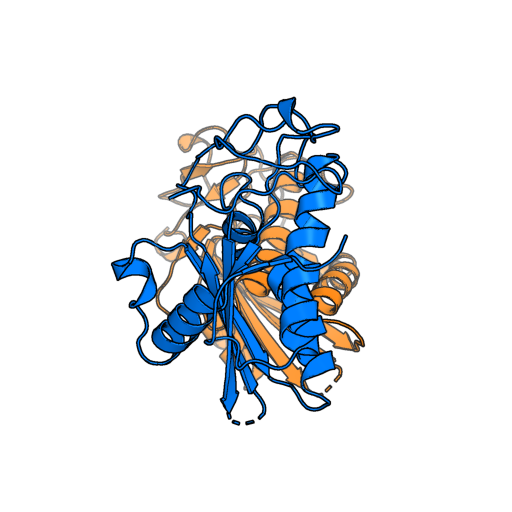C CA . VAL B 1 137 ? -15.090 -27.487 -18.518 1.00 29.37 137 VAL B CA 1
ATOM 2336 C C . VAL B 1 137 ? -14.673 -26.335 -19.412 1.00 25.80 137 VAL B C 1
ATOM 2337 O O . VAL B 1 137 ? -15.402 -25.355 -19.565 1.00 27.64 137 VAL B O 1
ATOM 2341 N N . CYS B 1 138 ? -13.465 -26.448 -19.950 1.00 25.81 138 CYS B N 1
ATOM 2342 C CA . CYS B 1 138 ? -12.961 -25.524 -20.941 1.00 21.77 138 CYS B CA 1
ATOM 2343 C C . CYS B 1 138 ? -12.697 -26.261 -22.234 1.00 28.07 138 CYS B C 1
ATOM 2344 O O . CYS B 1 138 ? -12.168 -27.391 -22.249 1.00 24.54 138 CYS B O 1
ATOM 2347 N N . VAL B 1 139 ? -13.073 -25.603 -23.323 1.00 26.13 139 VAL B N 1
ATOM 2348 C CA . VAL B 1 139 ? -12.845 -26.127 -24.647 1.00 24.08 139 VAL B CA 1
ATOM 2349 C C . VAL B 1 139 ? -11.842 -25.225 -25.302 1.00 22.44 139 VAL B C 1
ATOM 2350 O O . VAL B 1 139 ? -11.979 -24.003 -25.246 1.00 25.63 139 VAL B O 1
ATOM 2354 N N . TYR B 1 140 ? -10.833 -25.837 -25.914 1.00 23.11 140 TYR B N 1
ATOM 2355 C CA . TYR B 1 140 ? -9.759 -25.121 -26.579 1.00 25.35 140 TYR B CA 1
ATOM 2356 C C . TYR B 1 140 ? -9.744 -25.472 -28.078 1.00 30.00 140 TYR B C 1
ATOM 2357 O O . TYR B 1 140 ? -10.066 -26.608 -28.470 1.00 26.98 140 TYR B O 1
ATOM 2366 N N . ASP B 1 141 ? -9.344 -24.514 -28.910 1.00 25.04 141 ASP B N 1
ATOM 2367 C CA . ASP B 1 141 ? -9.320 -24.749 -30.349 1.00 25.50 141 ASP B CA 1
ATOM 2368 C C . ASP B 1 141 ? -8.256 -25.753 -30.775 1.00 29.09 141 ASP B C 1
ATOM 2369 O O . ASP B 1 141 ? -8.394 -26.414 -31.806 1.00 31.92 141 ASP B O 1
ATOM 2374 N N . LYS B 1 142 ? -7.201 -25.885 -29.987 1.00 26.72 142 LYS B N 1
ATOM 2375 C CA . LYS B 1 142 ? -6.134 -26.798 -30.366 1.00 30.60 142 LYS B CA 1
ATOM 2376 C C . LYS B 1 142 ? -5.608 -27.673 -29.217 1.00 30.16 142 LYS B C 1
ATOM 2377 O O . LYS B 1 142 ? -5.176 -27.174 -28.178 1.00 26.70 142 LYS B O 1
ATOM 2383 N N . LYS B 1 143 ? -5.648 -28.984 -29.449 1.00 29.57 143 LYS B N 1
ATOM 2384 C CA . LYS B 1 143 ? -5.239 -29.990 -28.491 1.00 27.96 143 LYS B CA 1
ATOM 2385 C C . LYS B 1 143 ? -3.802 -30.466 -28.760 1.00 32.54 143 LYS B C 1
ATOM 2386 O O . LYS B 1 143 ? -3.473 -30.820 -29.894 1.00 35.54 143 LYS B O 1
ATOM 2392 N N . PRO B 1 144 ? -2.942 -30.481 -27.722 1.00 29.33 144 PRO B N 1
ATOM 2393 C CA . PRO B 1 144 ? -1.583 -30.993 -27.927 1.00 30.84 144 PRO B CA 1
ATOM 2394 C C . PRO B 1 144 ? -1.578 -32.508 -28.067 1.00 34.38 144 PRO B C 1
ATOM 2395 O O . PRO B 1 144 ? -2.484 -33.185 -27.586 1.00 36.33 144 PRO B O 1
ATOM 2399 N N . LYS B 1 145 ? -0.569 -33.045 -28.735 1.00 38.35 145 LYS B N 1
ATOM 2400 C CA . LYS B 1 145 ? -0.437 -34.494 -28.810 1.00 40.82 145 LYS B CA 1
ATOM 2401 C C . LYS B 1 145 ? 0.520 -35.002 -27.750 1.00 40.26 145 LYS B C 1
ATOM 2402 O O . LYS B 1 145 ? 1.410 -34.270 -27.301 1.00 38.11 145 LYS B O 1
ATOM 2408 N N . ASP B 1 146 ? 0.317 -36.245 -27.329 1.00 40.64 146 ASP B N 1
ATOM 2409 C CA . ASP B 1 146 ? 1.213 -36.858 -26.361 1.00 44.63 146 ASP B CA 1
ATOM 2410 C C . ASP B 1 146 ? 2.611 -36.813 -26.945 1.00 40.07 146 ASP B C 1
ATOM 2411 O O . ASP B 1 146 ? 2.824 -37.246 -28.075 1.00 42.69 146 ASP B O 1
ATOM 2416 N N . GLY B 1 147 ? 3.559 -36.267 -26.192 1.00 41.07 147 GLY B N 1
ATOM 2417 C CA . GLY B 1 147 ? 4.941 -36.238 -26.634 1.00 37.81 147 GLY B CA 1
ATOM 2418 C C . GLY B 1 147 ? 5.385 -34.929 -27.257 1.00 42.37 147 GLY B C 1
ATOM 2419 O O . GLY B 1 147 ? 6.576 -34.606 -27.272 1.00 44.30 147 GLY B O 1
ATOM 2420 N N . GLU B 1 148 ? 4.425 -34.162 -27.758 1.00 38.35 148 GLU B N 1
ATOM 2421 C CA . GLU B 1 148 ? 4.728 -32.927 -28.463 1.00 38.21 148 GLU B CA 1
ATOM 2422 C C . GLU B 1 148 ? 5.520 -31.926 -27.612 1.00 37.51 148 GLU B C 1
ATOM 2423 O O . GLU B 1 148 ? 5.196 -31.679 -26.460 1.00 38.37 148 GLU B O 1
ATOM 2429 N N . SER B 1 149 ? 6.573 -31.363 -28.191 1.00 38.58 149 SER B N 1
ATOM 2430 C CA . SER B 1 149 ? 7.388 -30.381 -27.500 1.00 36.76 149 SER B CA 1
ATOM 2431 C C . SER B 1 149 ? 6.671 -29.048 -27.549 1.00 37.52 149 SER B C 1
ATOM 2432 O O . SER B 1 149 ? 6.095 -28.695 -28.577 1.00 38.46 149 SER B O 1
ATOM 2435 N N . PHE B 1 150 ? 6.724 -28.307 -26.449 1.00 35.72 150 PHE B N 1
ATOM 2436 C CA . PHE B 1 150 ? 6.072 -27.009 -26.365 1.00 37.32 150 PHE B CA 1
ATOM 2437 C C . PHE B 1 150 ? 7.097 -25.878 -26.508 1.00 37.22 150 PHE B C 1
ATOM 2438 O O . PHE B 1 150 ? 6.730 -24.711 -26.582 1.00 39.21 150 PHE B O 1
ATOM 2446 N N . GLU B 1 151 ? 8.379 -26.224 -26.544 1.00 40.26 151 GLU B N 1
ATOM 2447 C CA . GLU B 1 151 ? 9.444 -25.221 -26.708 1.00 43.17 151 GLU B CA 1
ATOM 2448 C C . GLU B 1 151 ? 9.481 -24.653 -28.129 1.00 38.41 151 GLU B C 1
ATOM 2449 O O . GLU B 1 151 ? 8.914 -25.253 -29.040 1.00 39.42 151 GLU B O 1
ATOM 2455 N N . GLY B 1 152 ? 10.123 -23.500 -28.328 1.00 43.95 152 GLY B N 1
ATOM 2456 C CA . GLY B 1 152 ? 10.047 -22.833 -29.628 1.00 44.49 152 GLY B CA 1
ATOM 2457 C C . GLY B 1 152 ? 10.693 -21.465 -29.809 1.00 47.61 152 GLY B C 1
ATOM 2458 O O . GLY B 1 152 ? 11.031 -21.064 -30.919 1.00 48.14 152 GLY B O 1
ATOM 2459 N N . GLY B 1 153 ? 10.854 -20.714 -28.734 1.00 5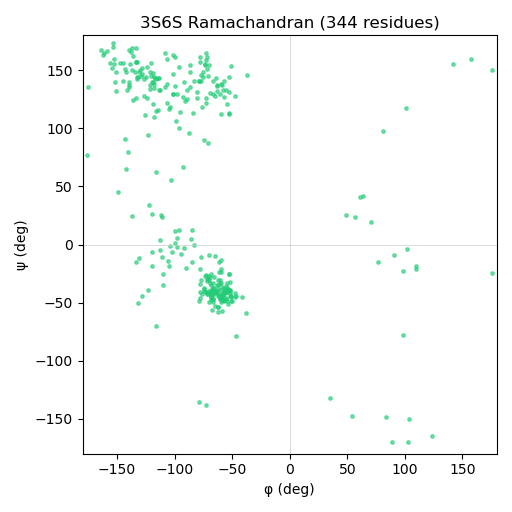3.91 153 GLY B N 1
ATOM 2460 C CA . GLY B 1 153 ? 11.787 -19.601 -28.793 1.00 49.90 153 GLY B CA 1
ATOM 2461 C C . GLY B 1 153 ? 11.215 -18.215 -28.982 1.00 44.12 153 GLY B C 1
ATOM 2462 O O . GLY B 1 153 ? 10.579 -17.911 -29.984 1.00 45.81 153 GLY B O 1
ATOM 2463 N N . LYS B 1 154 ? 11.448 -17.377 -27.982 1.00 46.34 154 LYS B N 1
ATOM 2464 C CA . LYS B 1 154 ? 11.181 -15.957 -28.075 1.00 45.79 154 LYS B CA 1
ATOM 2465 C C . LYS B 1 154 ? 9.724 -15.571 -27.843 1.00 42.56 154 LYS B C 1
ATOM 2466 O O . LYS B 1 154 ? 8.883 -15.664 -28.741 1.00 41.48 154 LYS B O 1
ATOM 2468 N N . PRO B 1 155 ? 9.430 -15.151 -26.613 1.00 39.41 155 PRO B N 1
ATOM 2469 C CA . PRO B 1 155 ? 8.248 -14.337 -26.340 1.00 38.89 155 PRO B CA 1
ATOM 2470 C C . PRO B 1 155 ? 8.292 -13.151 -27.285 1.00 43.58 155 PRO B C 1
ATOM 2471 O O . PRO B 1 155 ? 9.376 -12.653 -27.578 1.00 46.18 155 PRO B O 1
ATOM 2475 N N . CYS B 1 156 ? 7.140 -12.711 -27.771 1.00 47.69 156 CYS B N 1
ATOM 2476 C CA . CYS B 1 156 ? 7.105 -11.672 -28.788 1.00 43.38 156 CYS B CA 1
ATOM 2477 C C . CYS B 1 156 ? 7.337 -10.306 -28.154 1.00 44.69 156 CYS B C 1
ATOM 2478 O O . CYS B 1 156 ? 7.115 -10.125 -26.960 1.00 39.56 156 CYS B O 1
ATOM 2481 N N . ASN B 1 157 ? 7.799 -9.352 -28.956 1.00 47.04 157 ASN B N 1
ATOM 2482 C CA . ASN B 1 157 ? 7.851 -7.955 -28.534 1.00 49.53 157 ASN B CA 1
ATOM 2483 C C . ASN B 1 157 ? 7.079 -7.095 -29.513 1.00 48.43 157 ASN B C 1
ATOM 2484 O O . ASN B 1 157 ? 6.386 -6.152 -29.129 1.00 49.22 157 ASN B O 1
ATOM 2489 N N . GLU B 1 158 ? 7.222 -7.444 -30.788 1.00 51.38 158 GLU B N 1
ATOM 2490 C CA . GLU B 1 158 ? 6.503 -6.813 -31.881 1.00 47.61 158 GLU B CA 1
ATOM 2491 C C . GLU B 1 158 ? 5.687 -7.887 -32.602 1.00 47.09 158 GLU B C 1
ATOM 2492 O O . GLU B 1 158 ? 6.020 -9.073 -32.537 1.00 45.04 158 GLU B O 1
ATOM 2494 N N . ASN B 1 159 ? 4.623 -7.474 -33.287 1.00 42.18 159 ASN B N 1
ATOM 2495 C CA . ASN B 1 159 ? 3.799 -8.407 -34.047 1.00 41.04 159 ASN B CA 1
ATOM 2496 C C . ASN B 1 159 ? 4.619 -9.358 -34.912 1.00 41.78 159 ASN B C 1
ATOM 2497 O O . ASN B 1 159 ? 4.352 -10.559 -34.954 1.00 38.00 159 ASN B O 1
ATOM 2502 N N . LYS B 1 160 ? 5.613 -8.816 -35.604 1.00 39.20 160 LYS B N 1
ATOM 2503 C CA . LYS B 1 160 ? 6.412 -9.622 -36.510 1.00 43.64 160 LYS B CA 1
ATOM 2504 C C . LYS B 1 160 ? 7.108 -10.765 -35.772 1.00 40.80 160 LYS B C 1
ATOM 2505 O O . LYS B 1 160 ? 7.627 -11.682 -36.398 1.00 41.66 160 LYS B O 1
ATOM 2507 N N . ASP B 1 161 ? 7.120 -10.710 -34.443 1.00 42.62 161 ASP B N 1
ATOM 2508 C CA . ASP B 1 161 ? 7.759 -11.769 -33.652 1.00 45.15 161 ASP B CA 1
ATOM 2509 C C . ASP B 1 161 ? 6.943 -13.051 -33.639 1.00 42.92 161 ASP B C 1
ATOM 2510 O O . ASP B 1 161 ? 7.497 -14.131 -33.473 1.00 51.49 161 ASP B O 1
ATOM 2515 N N . CYS B 1 162 ? 5.628 -12.933 -33.800 1.00 37.80 162 CYS B N 1
ATOM 2516 C CA . CYS B 1 162 ? 4.746 -14.089 -33.720 1.00 36.55 162 CYS B CA 1
ATOM 2517 C C . CYS B 1 162 ? 4.746 -14.862 -35.028 1.00 42.25 162 CYS B C 1
ATOM 2518 O O . CYS B 1 162 ? 4.472 -14.286 -36.085 1.00 40.17 162 CYS B O 1
ATOM 2521 N N . THR B 1 163 ? 5.027 -16.167 -34.955 1.00 37.27 163 THR B N 1
ATOM 2522 C CA . THR B 1 163 ? 5.219 -16.976 -36.164 1.00 33.13 163 THR B CA 1
ATOM 2523 C C . THR B 1 163 ? 4.273 -18.154 -36.377 1.00 34.90 163 THR B C 1
ATOM 2524 O O . THR B 1 163 ? 4.180 -18.663 -37.486 1.00 37.65 163 THR B O 1
ATOM 2528 N N . TYR B 1 164 ? 3.595 -18.623 -35.337 1.00 32.53 164 TYR B N 1
ATOM 2529 C CA . TYR B 1 164 ? 2.770 -19.818 -35.503 1.00 33.58 164 TYR B CA 1
ATOM 2530 C C . TYR B 1 164 ? 1.549 -19.592 -36.404 1.00 34.50 164 TYR B C 1
ATOM 2531 O O . TYR B 1 164 ? 1.146 -20.485 -37.141 1.00 35.13 164 TYR B O 1
ATOM 2540 N N . TYR B 1 165 ? 0.967 -18.399 -36.354 1.00 32.74 165 TYR B N 1
ATOM 2541 C CA . TYR B 1 165 ? -0.233 -18.121 -37.133 1.00 29.77 165 TYR B CA 1
ATOM 2542 C C . TYR B 1 165 ? -0.192 -16.750 -37.797 1.00 33.76 165 TYR B C 1
ATOM 2543 O O . TYR B 1 165 ? 0.649 -15.911 -37.467 1.00 36.32 165 TYR B O 1
ATOM 2552 N N . LYS B 1 166 ? -1.133 -16.511 -38.706 1.00 32.47 166 LYS B N 1
ATOM 2553 C CA . LYS B 1 166 ? -0.958 -15.458 -39.696 1.00 35.84 166 LYS B CA 1
ATOM 2554 C C . LYS B 1 166 ? -1.200 -13.990 -39.293 1.00 43.30 166 LYS B C 1
ATOM 2555 O O . LYS B 1 166 ? -0.374 -13.113 -39.600 1.00 49.72 166 LYS B O 1
ATOM 2561 N N . GLY B 1 167 ? -2.321 -13.706 -38.642 1.00 33.85 167 GLY B N 1
ATOM 2562 C CA . GLY B 1 167 ? -2.685 -12.330 -38.343 1.00 33.79 167 GLY B CA 1
ATOM 2563 C C . GLY B 1 167 ? -2.404 -12.030 -36.892 1.00 34.00 167 GLY B C 1
ATOM 2564 O O . GLY B 1 167 ? -3.276 -11.606 -36.132 1.00 27.89 167 GLY B O 1
ATOM 2565 N N . SER B 1 168 ? -1.160 -12.261 -36.503 1.00 37.39 168 SER B N 1
ATOM 2566 C CA . SER B 1 168 ? -0.814 -12.214 -35.100 1.00 33.26 168 SER B CA 1
ATOM 2567 C C . SER B 1 168 ? -0.413 -10.822 -34.679 1.00 34.39 168 SER B C 1
ATOM 2568 O O . SER B 1 168 ? 0.359 -10.158 -35.364 1.00 32.56 168 SER B O 1
ATOM 2571 N N . THR B 1 169 ? -0.964 -10.378 -33.552 1.00 35.83 169 THR B N 1
ATOM 2572 C CA . THR B 1 169 ? -0.510 -9.144 -32.927 1.00 37.26 169 THR B CA 1
ATOM 2573 C C . THR B 1 169 ? 0.098 -9.423 -31.555 1.00 38.62 169 THR B C 1
ATOM 2574 O O . THR B 1 169 ? -0.355 -10.307 -30.834 1.00 42.81 169 THR B O 1
ATOM 2578 N N . CYS B 1 170 ? 1.151 -8.693 -31.212 1.00 42.51 170 CYS B N 1
ATOM 2579 C CA . CYS B 1 170 ? 1.822 -8.862 -29.925 1.00 40.02 170 CYS B CA 1
ATOM 2580 C C . CYS B 1 170 ? 1.393 -7.810 -28.890 1.00 42.10 170 CYS B C 1
ATOM 2581 O O . CYS B 1 170 ? 1.768 -6.643 -28.992 1.00 41.40 170 CYS B O 1
ATOM 2584 N N . GLU B 1 171 ? 0.592 -8.225 -27.912 1.00 43.33 171 GLU B N 1
ATOM 2585 C CA . GLU B 1 171 ? 0.298 -7.398 -26.738 1.00 45.97 171 GLU B CA 1
ATOM 2586 C C . GLU B 1 171 ? 1.036 -8.036 -25.576 1.00 42.21 171 GLU B C 1
ATOM 2587 O O . GLU B 1 171 ? 1.458 -9.182 -25.688 1.00 42.34 171 GLU B O 1
ATOM 2589 N N . TRP B 1 172 ? 1.185 -7.318 -24.466 1.00 47.44 172 TRP B N 1
ATOM 2590 C CA . TRP B 1 172 ? 1.888 -7.851 -23.288 1.00 44.95 172 TRP B CA 1
ATOM 2591 C C . TRP B 1 172 ? 3.034 -8.741 -23.812 1.00 47.08 172 TRP B C 1
ATOM 2592 O O . TRP B 1 172 ? 3.748 -8.292 -24.715 1.00 54.06 172 TRP B O 1
ATOM 2603 N N . ASN B 1 173 ? 3.260 -9.959 -23.342 1.00 37.80 173 ASN B N 1
ATOM 2604 C CA . ASN B 1 173 ? 4.311 -10.727 -24.049 1.00 37.67 173 ASN B CA 1
ATOM 2605 C C . ASN B 1 173 ? 3.771 -11.929 -24.838 1.00 41.46 173 ASN B C 1
ATOM 2606 O O . ASN B 1 173 ? 4.486 -12.904 -25.099 1.00 35.92 173 ASN B O 1
ATOM 2608 N N . LEU B 1 174 ? 2.501 -11.837 -25.221 1.00 36.56 174 LEU B N 1
ATOM 2609 C CA . LEU B 1 1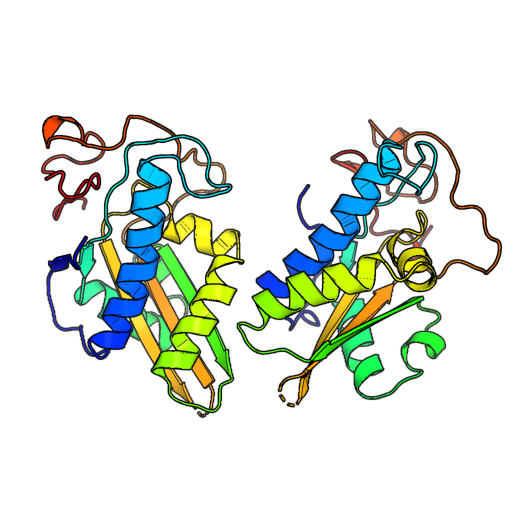74 ? 1.793 -12.948 -25.823 1.00 33.01 174 LEU B CA 1
ATOM 2610 C C . LEU B 1 174 ? 1.349 -12.647 -27.253 1.00 35.77 174 LEU B C 1
ATOM 2611 O O . LEU B 1 174 ? 0.950 -11.521 -27.581 1.00 35.46 174 LEU B O 1
ATOM 2616 N N . CYS B 1 175 ? 1.407 -13.668 -28.099 1.00 32.48 175 CYS B N 1
ATOM 2617 C CA . CYS B 1 175 ? 0.874 -13.558 -29.440 1.00 29.36 175 CYS B CA 1
ATOM 2618 C C . CYS B 1 175 ? -0.647 -13.740 -29.428 1.00 31.00 175 CYS B C 1
ATOM 2619 O O . CYS B 1 175 ? -1.171 -14.673 -28.830 1.00 29.79 175 CYS B O 1
ATOM 2622 N N . TYR B 1 176 ? -1.367 -12.836 -30.077 1.00 29.02 176 TYR B N 1
ATOM 2623 C CA . TYR B 1 176 ? -2.807 -13.010 -30.204 1.00 26.57 176 TYR B CA 1
ATOM 2624 C C . TYR B 1 176 ? -3.230 -13.099 -31.666 1.00 28.09 176 TYR B C 1
ATOM 2625 O O . TYR B 1 176 ? -2.718 -12.372 -32.522 1.00 30.18 176 TYR B O 1
ATOM 2634 N N . THR B 1 177 ? -4.165 -13.997 -31.958 1.00 28.49 177 THR B N 1
ATOM 2635 C CA . THR B 1 177 ? -4.737 -14.060 -33.298 1.00 27.41 177 THR B CA 1
ATOM 2636 C C . THR B 1 177 ? -6.175 -14.571 -33.304 1.00 29.18 177 THR B C 1
ATOM 2637 O O . THR B 1 177 ? -6.564 -15.397 -32.477 1.00 26.96 177 THR B O 1
ATOM 2641 N N . PHE B 1 178 ? -6.950 -14.081 -34.270 1.00 30.73 178 PHE B N 1
ATOM 2642 C CA . PHE B 1 178 ? -8.306 -14.547 -34.507 1.00 28.04 178 PHE B CA 1
ATOM 2643 C C . PHE B 1 178 ? -8.282 -15.555 -35.642 1.00 27.37 178 PHE B C 1
ATOM 2644 O O . PHE B 1 178 ? -9.312 -16.117 -36.008 1.00 28.48 178 PHE B O 1
ATOM 2652 N N . PHE B 1 179 ? -7.099 -15.783 -36.203 1.00 26.97 179 PHE B N 1
ATOM 2653 C CA . PHE B 1 179 ? -7.011 -16.448 -37.497 1.00 29.30 179 PHE B CA 1
ATOM 2654 C C . PHE B 1 179 ? -6.238 -17.756 -37.478 1.00 31.43 179 PHE B C 1
ATOM 2655 O O . PHE B 1 179 ? -5.689 -18.177 -38.500 1.00 34.75 179 PHE B O 1
ATOM 2663 N N . ALA B 1 180 ? -6.205 -18.416 -36.331 1.00 27.85 180 ALA B N 1
ATOM 2664 C CA . ALA B 1 180 ? -5.511 -19.693 -36.270 1.00 29.51 180 ALA B CA 1
ATOM 2665 C C . ALA B 1 180 ? -6.128 -20.665 -37.273 1.00 28.63 180 ALA B C 1
ATOM 2666 O O . ALA B 1 180 ? -5.413 -21.354 -37.988 1.00 31.98 180 ALA B O 1
ATOM 2668 N N . ALA B 1 181 ? -7.455 -20.707 -37.322 1.00 32.10 181 ALA B N 1
ATOM 2669 C CA . ALA B 1 181 ? -8.165 -21.624 -38.208 1.00 34.21 181 ALA B CA 1
ATOM 2670 C C . ALA B 1 181 ? -7.823 -21.359 -39.676 1.00 41.43 181 ALA B C 1
ATOM 2671 O O . ALA B 1 181 ? -7.532 -22.288 -40.431 1.00 42.16 181 ALA B O 1
ATOM 2673 N N . ALA B 1 182 ? -7.843 -20.088 -40.069 1.00 41.92 182 ALA B N 1
ATOM 2674 C CA . ALA B 1 182 ? -7.575 -19.718 -41.456 1.00 41.43 182 ALA B CA 1
ATOM 2675 C C . ALA B 1 182 ? -6.081 -19.782 -41.772 1.00 42.03 182 ALA B C 1
ATOM 2676 O O . ALA B 1 182 ? -5.680 -19.695 -42.929 1.00 41.96 182 ALA B O 1
ATOM 2678 N N . SER B 1 183 ? -5.256 -19.927 -40.742 1.00 44.08 183 SER B N 1
ATOM 2679 C CA . SER B 1 183 ? -3.814 -20.014 -40.943 1.00 40.79 183 SER B CA 1
ATOM 2680 C C . SER B 1 183 ? -3.406 -21.339 -41.583 1.00 44.10 183 SER B C 1
ATOM 2681 O O . SER B 1 183 ? -2.433 -21.377 -42.344 1.00 44.84 183 SER B O 1
#

Secondary structure (DSSP, 8-state):
----EES-S---S-HHHHHHHHHHHHHHHHHHHTT-STTS-S----BPPEEEHHHHHHHHHHHHSTTHHHHTT-EEEEEEEE-SS-HHHHHHHHHHHHTT-HHHHHHHH-TT--EEEEEEEE--EEEEEEEES----TT-----S---SSGGG--SSTT-EE-SS-EE-S---/----EE-SS---S-HHHHHHHHHHHHHHHHHHHTT-STTS-S----B--EEEHHHHHHHHHHHHSTTHHHHTT-EEEEEEEE--S-HHHHHHHHHHHHHH-HHHHHHHH-TT--EEEEEEEE--EEEEEEEES-PPPTT---------SSGGG--SSTT-EEETTEEE-S-TTT-

Sequence (348 aa):
DIVIDNQGSGCMVDRPFREAIDTFHNGLRQRIAKGEAEGYGPAREMYGLVYDCGLEEEARKEIKLPGYADLHHRGVTRFSGDYEGSAISALKEILETFSADKNSMRQVVYPKATRFGCSGRLRRRMDWVCVYDKKPKDGESFEGGKPCNENKDCTYYKGSTCEWNLCYTFFAADIVIDNQGSGCMVDRPFREAIDTFHNGLRQRIAKGEAEGYGPAREMYGLVYDCGLEEEARKEIKLPGYADLHHRGVTRFSGDYEGSAISALKEILETFSADKNSMRQVVYPKATRFGCSGRLRRRMDWVCVYDKKPKDGESFEGGKPCNENKDCTYYKGSTCEWNLCYTFFAAAS

Nearest PDB structures (foldseek):
  3s6s-assembly1_A  TM=1.006E+00  e=8.966E-41  Ancylostoma caninum
  3s6v-assembly1_A  TM=1.003E+00  e=1.879E-38  Ancylostoma caninum
  3s6v-assembly2_B  TM=9.975E-01  e=9.921E-36  Ancylostoma caninum
  5wee-assembly2_D  TM=7.885E-01  e=7.509E-10  Heligmosomoides polygyrus bakeri
  8th8-assembly1_P  TM=5.100E-01  e=6.427E-04  Tetrahymena thermophila

B-factor: mean 36.6, std 9.47, range [19.42, 72.28]

Solvent-accessible surface area: 16827 Å² total; per-residue (Å²): 71,124,44,26,76,40,119,41,99,9,30,120,22,91,159,71,35,42,62,31,1,5,87,39,0,7,18,11,0,36,116,0,0,91,30,106,5,104,84,68,38,72,44,12,1,0,0,0,1,0,1,7,4,26,7,1,35,26,0,78,76,4,25,162,119,95,35,46,0,87,136,81,154,63,0,48,4,121,10,42,15,115,47,103,63,60,28,67,64,6,0,56,86,16,9,83,24,7,42,46,5,66,84,15,4,67,11,0,8,1,1,68,0,1,31,0,0,1,6,23,92,109,169,89,80,1,20,15,4,0,0,0,34,77,119,12,150,137,77,50,82,27,99,31,66,56,33,1,134,113,79,91,52,12,99,63,36,107,64,12,61,10,94,81,32,0,0,14,1,80,179,24,149,73,124,36,26,52,55,123,50,104,18,22,132,21,82,90,13,23,35,42,35,0,5,85,42,0,4,18,16,0,33,110,0,0,94,29,107,6,102,87,70,33,77,43,11,6,1,0,0,0,1,1,18,1,38,8,1,40,25,0,55,71,3,27,153,118,104,34,42,0,96,139,74,158,60,0,37,4,132,11,48,12,110,45,105,44,3,20,19,28,5,0,138,109,11,10,90,103,8,50,77,63,182,117,25,3,68,11,0,7,1,3,72,0,0,39,0,0,0,4,28,96,114,154,89,70,2,20,14,8,0,0,0,33,76,119,11,156,146,78,50,84,22,107,55,38,63,34,3,135,58,82,99,55,13,97,61,33,173,38,15,69,21,34,119,14,0,0,16,4,98,109,14,110,86,59